Protein AF-A0A6P3XWV0-F1 (afdb_monomer_lite)

Radius of gyration: 42.37 Å; chains: 1; bounding box: 111×84×101 Å

Organism: Dinoponera quadriceps (NCBI:txid609295)

Foldseek 3Di:
DPPDDDPPDDDQDQADPPDPCNVVSNVVSVVVCVVVPDDDPCCVVDPDDDDDDDPPDDDPVVVDDDDPVDDDDDDDDDDDPPPPDPDDDDDADCVDPVRVLLCQWDFLRDSDRAQLVVVVVVVVVVVSDDDQPDPDPDGPPDPPDDDDPVVPVDPPVPQDFPDALVRLQVLVVQLGTRGDDLLSFWGTAGQLLFKGKGFDPVDPSSRVSNLVSSVVSNDPDSFDWHWDWDWDDDDDDRMWMWGQDVVQQWIDTHRIITHDIDIDGDDRDPPPPPDDDDDDDDDDPDPPDDDDPLVVLLVVLVVVCVVPVDQEDEDEDEDAPPDPDDPVNDCVVSSVVSQVVDPRHDYDYDYDYDPDDDDDDD

Secondary structure (DSSP, 8-state):
------TT--------TTSS-HHHHHHHHHHHHHHTT----GGGGSPPPPSSPPTTPPPSGGG------SPP-------------S-------TTSTTTGGGGG-EETTEEPPPHHHHHHHHHHHHHTS----BSSS-B------PPPPGGG----TT----EEHHHHHHHHHHHTB---GGG--EEEE-TTSSEEEEE--S-HHHHHHHHHHHHHHH-SS--EEE-----------SEEEEEEEGGGTEEEETTEEEE----EEEPPP-----PPP-------TT------HHHHHHHHHHHHHHHHT-SEEEE--EE-TT----GGG-SHHHHHHHHHTSTT-EEEE--EE---------

InterPro domains:
  IPR042104 Polyketide synthase, dehydratase domain superfamily [G3DSA:3.10.129.110] (127-271)

pLDDT: mean 74.37, std 17.64, range [27.67, 96.06]

Sequence (362 aa):
MAKSLKSTVLLISLCEHSKKNTIQSFLKGIGDLYNIGFQPQIASLYPPVQFPVSRGTPMISPLVRWDHSEDYFFYRYSGYDKIFSRERIVTISIAIKEFEYLSGHITDGKNLLPVIVYLLLIWQMIGSNNFEIIEGDKSVDDIACEKLPVQFLSNSDEDNEYMNTEDIYKELRLRGYQYTGLFHLLKSASITGKSGHIRWPINYTAFMGNMLQMKILSFNSKNHYAFLSHYKSVDFVTDLPVHIYDCLDAIVSGGIEICGIKATAISRRLTKIQTIYEEYSFIPYRDNAMMSLKDVVRMSVHIALECYEMINIRVIEFIEDSDIVLLDDLFTPIVQEVLNNLPLVRSNLTNSLTQNNTPTHT

Structure (mmCIF, N/CA/C/O backbone):
data_AF-A0A6P3XWV0-F1
#
_entry.id   AF-A0A6P3XWV0-F1
#
loop_
_atom_site.group_PDB
_atom_site.id
_atom_site.type_symbol
_atom_site.label_atom_id
_atom_site.label_alt_id
_atom_site.label_comp_id
_atom_site.label_asym_id
_atom_site.label_entity_id
_atom_site.label_seq_id
_atom_site.pdbx_PDB_ins_code
_atom_site.Cartn_x
_atom_site.Cartn_y
_atom_site.Cartn_z
_atom_site.occupancy
_atom_site.B_iso_or_equiv
_atom_site.auth_seq_id
_atom_site.auth_comp_id
_atom_site.auth_asym_id
_atom_site.auth_atom_id
_atom_site.pdbx_PDB_model_num
ATOM 1 N N . MET A 1 1 ? 80.071 -14.288 6.074 1.00 40.50 1 MET A N 1
ATOM 2 C CA . MET A 1 1 ? 79.379 -13.168 6.750 1.00 40.50 1 MET A CA 1
ATOM 3 C C . MET A 1 1 ? 77.901 -13.170 6.334 1.00 40.50 1 MET A C 1
ATOM 5 O O . MET A 1 1 ? 77.473 -12.299 5.599 1.00 40.50 1 MET A O 1
ATOM 9 N N . ALA A 1 2 ? 77.131 -14.197 6.719 1.00 45.19 2 ALA A N 1
ATOM 10 C CA . ALA A 1 2 ? 75.740 -14.380 6.266 1.00 45.19 2 ALA A CA 1
ATOM 11 C C . ALA A 1 2 ? 74.859 -14.975 7.380 1.00 45.19 2 ALA A C 1
ATOM 13 O O . ALA A 1 2 ? 74.207 -15.998 7.211 1.00 45.19 2 ALA A O 1
ATOM 14 N N . LYS A 1 3 ? 74.900 -14.361 8.564 1.00 51.50 3 LYS A N 1
ATOM 15 C CA . LYS A 1 3 ? 73.966 -14.634 9.662 1.00 51.50 3 LYS A CA 1
ATOM 16 C C . LYS A 1 3 ? 73.695 -13.323 10.389 1.00 51.50 3 LYS A C 1
ATOM 18 O O . LYS A 1 3 ? 74.411 -13.007 11.327 1.00 51.50 3 LYS A O 1
ATOM 23 N N . SER A 1 4 ? 72.737 -12.543 9.888 1.00 57.31 4 SER A N 1
ATOM 24 C CA . SER A 1 4 ? 71.904 -11.596 10.654 1.00 57.31 4 SER A CA 1
ATOM 25 C C . SER A 1 4 ? 71.154 -10.675 9.684 1.00 57.31 4 SER A C 1
ATOM 27 O O . SER A 1 4 ? 71.546 -9.532 9.475 1.00 57.31 4 SER A O 1
ATOM 29 N N . LEU A 1 5 ? 70.093 -11.175 9.052 1.00 59.03 5 LEU A N 1
ATOM 30 C CA . LEU A 1 5 ? 69.094 -10.336 8.384 1.00 59.03 5 LEU A CA 1
ATOM 31 C C . LEU A 1 5 ? 67.709 -10.914 8.705 1.00 59.03 5 LEU A C 1
ATOM 33 O O . LEU A 1 5 ? 67.531 -12.132 8.727 1.00 59.03 5 LEU A O 1
ATOM 37 N N . LYS A 1 6 ? 66.757 -10.031 9.034 1.00 57.50 6 LYS A N 1
ATOM 38 C CA . LYS A 1 6 ? 65.367 -10.376 9.386 1.00 57.50 6 LYS A CA 1
ATOM 39 C C . LYS A 1 6 ? 64.700 -11.145 8.236 1.00 57.50 6 LYS A C 1
ATOM 41 O O . LYS A 1 6 ? 64.979 -10.860 7.078 1.00 57.50 6 LYS A O 1
ATOM 46 N N . SER A 1 7 ? 63.751 -12.029 8.567 1.00 59.69 7 SER A N 1
ATOM 47 C CA . SER A 1 7 ? 62.969 -12.897 7.652 1.00 59.69 7 SER A CA 1
ATOM 48 C C . SER A 1 7 ? 62.274 -12.191 6.469 1.00 59.69 7 SER A C 1
ATOM 50 O O . SER A 1 7 ? 61.700 -12.859 5.616 1.00 59.69 7 SER A O 1
ATOM 52 N N . THR A 1 8 ? 62.292 -10.859 6.425 1.00 61.81 8 THR A N 1
ATOM 53 C CA . THR A 1 8 ? 61.661 -10.006 5.408 1.00 61.81 8 THR A CA 1
ATOM 54 C C . THR A 1 8 ? 62.645 -9.517 4.334 1.00 61.81 8 THR A C 1
ATOM 56 O O . THR A 1 8 ? 62.226 -8.864 3.386 1.00 61.81 8 THR A O 1
ATOM 59 N N . VAL A 1 9 ? 63.952 -9.781 4.468 1.00 68.25 9 VAL A N 1
ATOM 60 C CA . VAL A 1 9 ? 64.972 -9.319 3.510 1.00 68.25 9 VAL A CA 1
ATOM 61 C C . VAL A 1 9 ? 65.377 -10.459 2.581 1.00 68.25 9 VAL A C 1
ATOM 63 O O . VAL A 1 9 ? 65.969 -11.446 3.016 1.00 68.25 9 VAL A O 1
ATOM 66 N N . LEU A 1 10 ? 65.080 -10.303 1.291 1.00 66.12 10 LEU A N 1
ATOM 67 C CA . LEU A 1 10 ? 65.466 -11.238 0.236 1.00 66.12 10 LEU A CA 1
ATOM 68 C C . LEU A 1 10 ? 66.841 -10.839 -0.316 1.00 66.12 10 LEU A C 1
ATOM 70 O O . LEU A 1 10 ? 67.025 -9.725 -0.803 1.00 66.12 10 LEU A O 1
ATOM 74 N N . LEU A 1 11 ? 67.822 -11.736 -0.196 1.00 71.88 11 LEU A N 1
ATOM 75 C CA . LEU A 1 11 ? 69.200 -11.484 -0.615 1.00 71.88 11 LEU A CA 1
ATOM 76 C C . LEU A 1 11 ? 69.434 -12.085 -2.002 1.00 71.88 11 LEU A C 1
ATOM 78 O O . LEU A 1 11 ? 69.434 -13.303 -2.165 1.00 71.88 11 LEU A O 1
ATOM 82 N N . ILE A 1 12 ? 69.630 -11.225 -2.998 1.00 77.38 12 ILE A N 1
ATOM 83 C CA . ILE A 1 12 ? 69.835 -11.628 -4.393 1.00 77.38 12 ILE A CA 1
ATOM 84 C C . ILE A 1 12 ? 71.331 -11.561 -4.689 1.00 77.38 12 ILE A C 1
ATOM 86 O O . ILE A 1 12 ? 71.952 -10.506 -4.562 1.00 77.38 12 ILE A O 1
ATOM 90 N N . SER A 1 13 ? 71.924 -12.692 -5.064 1.00 73.06 13 SER A N 1
ATOM 91 C CA . SER A 1 13 ? 73.337 -12.747 -5.444 1.00 73.06 13 SER A CA 1
ATOM 92 C C . SER A 1 13 ? 73.490 -12.460 -6.936 1.00 73.06 13 SER A C 1
ATOM 94 O O . SER A 1 13 ? 72.903 -13.153 -7.763 1.00 73.06 13 SER A O 1
ATOM 96 N N . LEU A 1 14 ? 74.278 -11.439 -7.277 1.00 71.81 14 LEU A N 1
ATOM 97 C CA . LEU A 1 14 ? 74.469 -10.985 -8.659 1.00 71.81 14 LEU A CA 1
ATOM 98 C C . LEU A 1 14 ? 75.641 -11.686 -9.366 1.00 71.81 14 LEU A C 1
ATOM 100 O O . LEU A 1 14 ? 75.597 -11.870 -10.579 1.00 71.81 14 LEU A O 1
ATOM 104 N N . CYS A 1 15 ? 76.669 -12.113 -8.625 1.00 70.44 15 CYS A N 1
ATOM 105 C CA . CYS A 1 15 ? 77.850 -12.788 -9.166 1.00 70.44 15 CYS A CA 1
ATOM 106 C C . CYS A 1 15 ? 78.349 -13.869 -8.197 1.00 70.44 15 CYS A C 1
ATOM 108 O O . CYS A 1 15 ? 78.486 -13.629 -7.000 1.00 70.44 15 CYS A O 1
ATOM 110 N N . GLU A 1 16 ? 78.686 -15.046 -8.726 1.00 69.38 16 GLU A N 1
ATOM 111 C CA . GLU A 1 16 ? 79.301 -16.142 -7.971 1.00 69.38 16 GLU A CA 1
ATOM 112 C C . GLU A 1 16 ? 80.696 -16.409 -8.557 1.00 69.38 16 GLU A C 1
ATOM 114 O O . GLU A 1 16 ? 80.821 -16.803 -9.714 1.00 69.38 16 GLU A O 1
ATOM 119 N N . HIS A 1 17 ? 81.756 -16.166 -7.779 1.00 63.19 17 HIS A N 1
ATOM 120 C CA . HIS A 1 17 ? 83.142 -16.179 -8.273 1.00 63.19 17 HIS A CA 1
ATOM 121 C C . HIS A 1 17 ? 83.662 -17.560 -8.724 1.00 63.19 17 HIS A C 1
ATOM 123 O O . HIS A 1 17 ? 84.733 -17.636 -9.319 1.00 63.19 17 HIS A O 1
ATOM 129 N N . SER A 1 18 ? 82.936 -18.651 -8.457 1.00 61.75 18 SER A N 1
ATOM 130 C CA . SER A 1 18 ? 83.388 -20.029 -8.707 1.00 61.75 18 SER A CA 1
ATOM 131 C C . SER A 1 18 ? 82.827 -20.678 -9.983 1.00 61.75 18 SER A C 1
ATOM 133 O O . SER A 1 18 ? 83.243 -21.785 -10.326 1.00 61.75 18 SER A O 1
ATOM 135 N N . LYS A 1 19 ? 81.902 -20.029 -10.711 1.00 59.09 19 LYS A N 1
ATOM 136 C CA . LYS A 1 19 ? 81.261 -20.595 -11.918 1.00 59.09 19 LYS A CA 1
ATOM 137 C C . LYS A 1 19 ? 81.710 -19.916 -13.212 1.00 59.09 19 LYS A C 1
ATOM 139 O O . LYS A 1 19 ? 81.891 -18.708 -13.266 1.00 59.09 19 LYS A O 1
ATOM 144 N N . LYS A 1 20 ? 81.795 -20.707 -14.291 1.00 60.97 20 LYS A N 1
ATOM 145 C CA . LYS A 1 20 ? 82.245 -20.282 -15.634 1.00 60.97 20 LYS A CA 1
ATOM 146 C C . LYS A 1 20 ? 81.326 -19.274 -16.355 1.00 60.97 20 LYS A C 1
ATOM 148 O O . LYS A 1 20 ? 81.803 -18.605 -17.262 1.00 60.97 20 LYS A O 1
ATOM 153 N N . ASN A 1 21 ? 80.053 -19.131 -15.965 1.00 62.91 21 ASN A N 1
ATOM 154 C CA . ASN A 1 21 ? 79.071 -18.295 -16.681 1.00 62.91 21 ASN A CA 1
ATOM 155 C C . ASN A 1 21 ? 78.556 -17.122 -15.824 1.00 62.91 21 ASN A C 1
ATOM 157 O O . ASN A 1 21 ? 77.414 -17.123 -15.367 1.00 62.91 21 ASN A O 1
ATOM 161 N N . THR A 1 22 ? 79.390 -16.099 -15.624 1.00 74.81 22 THR A N 1
ATOM 162 C CA . THR A 1 22 ? 79.095 -14.924 -14.777 1.00 74.81 22 THR A CA 1
ATOM 163 C C . THR A 1 22 ? 77.896 -14.097 -15.267 1.00 74.81 22 THR A C 1
ATOM 165 O O . THR A 1 22 ? 77.089 -13.643 -14.461 1.00 74.81 22 THR A O 1
ATOM 168 N N . ILE A 1 23 ? 77.726 -13.947 -16.586 1.00 81.44 23 ILE A N 1
ATOM 169 C CA . ILE A 1 23 ? 76.658 -13.121 -17.186 1.00 81.44 23 ILE A CA 1
ATOM 170 C C . ILE A 1 23 ? 75.271 -13.740 -16.965 1.00 81.44 23 ILE A C 1
ATOM 172 O O . ILE A 1 23 ? 74.307 -13.032 -16.687 1.00 81.44 23 ILE A O 1
ATOM 176 N N . GLN A 1 24 ? 75.163 -15.067 -17.043 1.00 82.19 24 GLN A N 1
ATOM 177 C CA . GLN A 1 24 ? 73.895 -15.766 -16.832 1.00 82.19 24 GLN A CA 1
ATOM 178 C C . GLN A 1 24 ? 73.424 -15.642 -15.377 1.00 82.19 24 GLN A C 1
ATOM 180 O O . GLN A 1 24 ? 72.239 -15.422 -15.137 1.00 82.19 24 GLN A O 1
ATOM 185 N N . SER A 1 25 ? 74.348 -15.738 -14.414 1.00 82.38 25 SER A N 1
ATOM 186 C CA . SER A 1 25 ? 74.049 -15.518 -12.992 1.00 82.38 25 SER A CA 1
ATOM 187 C C . SER A 1 25 ? 73.571 -14.088 -12.728 1.00 82.38 25 SER A C 1
ATOM 189 O O . SER A 1 25 ? 72.610 -13.893 -11.989 1.00 82.38 25 SER A O 1
ATOM 191 N N . PHE A 1 26 ? 74.177 -13.106 -13.398 1.00 85.69 26 PHE A N 1
ATOM 192 C CA . PHE A 1 26 ? 73.782 -11.705 -13.294 1.00 85.69 26 PHE A CA 1
ATOM 193 C C . PHE A 1 26 ? 72.384 -11.436 -13.874 1.00 85.69 26 PHE A C 1
ATOM 195 O O . PHE A 1 26 ? 71.537 -10.857 -13.195 1.00 85.69 26 PHE A O 1
ATOM 202 N N . LEU A 1 27 ? 72.100 -11.910 -15.095 1.00 87.25 27 LEU A N 1
ATOM 203 C CA . LEU A 1 27 ? 70.776 -11.766 -15.722 1.00 87.25 27 LEU A CA 1
ATOM 204 C C . LEU A 1 27 ? 69.681 -12.489 -14.928 1.00 87.25 27 LEU A C 1
ATOM 206 O O . LEU A 1 27 ? 68.562 -11.989 -14.831 1.00 87.25 27 LEU A O 1
ATOM 210 N N . LYS A 1 28 ? 70.010 -13.631 -14.311 1.00 87.00 28 LYS A N 1
ATOM 211 C CA . LYS A 1 28 ? 69.105 -14.323 -13.390 1.00 87.00 28 LYS A CA 1
ATOM 212 C C . LYS A 1 28 ? 68.779 -13.458 -12.170 1.00 87.00 28 LYS A C 1
ATOM 214 O O . LYS A 1 28 ? 67.607 -13.313 -11.848 1.00 87.00 28 LYS A O 1
ATOM 219 N N . GLY A 1 29 ? 69.781 -12.818 -11.563 1.00 87.50 29 GLY A N 1
ATOM 220 C CA . GLY A 1 29 ? 69.564 -11.885 -10.453 1.00 87.50 29 GLY A CA 1
ATOM 221 C C . GLY A 1 29 ? 68.681 -10.684 -10.827 1.00 87.50 29 GLY A C 1
ATOM 222 O O . GLY A 1 29 ? 67.866 -10.249 -10.018 1.00 87.50 29 GLY A O 1
ATOM 223 N N . ILE A 1 30 ? 68.773 -10.184 -12.065 1.00 89.38 30 ILE A N 1
ATOM 224 C CA . ILE A 1 30 ? 67.861 -9.144 -12.580 1.00 89.38 30 ILE A CA 1
ATOM 225 C C . ILE A 1 30 ? 66.426 -9.676 -12.731 1.00 89.38 30 ILE A C 1
ATOM 227 O O . ILE A 1 30 ? 65.475 -8.971 -12.396 1.00 89.38 30 ILE A O 1
ATOM 231 N N . GLY A 1 31 ? 66.256 -10.914 -13.203 1.00 89.56 31 GLY A N 1
ATOM 232 C CA . GLY A 1 31 ? 64.945 -11.568 -13.260 1.00 89.56 31 GLY A CA 1
ATOM 233 C C . GLY A 1 31 ? 64.324 -11.757 -11.874 1.00 89.56 31 GLY A C 1
ATOM 234 O O . GLY A 1 31 ? 63.143 -11.476 -11.681 1.00 89.56 31 GLY A O 1
ATOM 235 N N . ASP A 1 32 ? 65.135 -12.146 -10.889 1.00 88.81 32 ASP A N 1
ATOM 236 C CA . ASP A 1 32 ? 64.699 -12.280 -9.497 1.00 88.81 32 ASP A CA 1
ATOM 237 C C . ASP A 1 32 ? 64.260 -10.921 -8.915 1.00 88.81 32 ASP A C 1
ATOM 239 O O . ASP A 1 32 ? 63.227 -10.845 -8.249 1.00 88.81 32 ASP A O 1
ATOM 243 N N . LEU A 1 33 ? 64.969 -9.827 -9.236 1.00 88.94 33 LEU A N 1
ATOM 244 C CA . LEU A 1 33 ? 64.551 -8.460 -8.886 1.00 88.94 33 LEU A CA 1
ATOM 245 C C . LEU A 1 33 ? 63.189 -8.093 -9.498 1.00 88.94 33 LEU A C 1
ATOM 247 O O . LEU A 1 33 ? 62.357 -7.500 -8.810 1.00 88.94 33 LEU A O 1
ATOM 251 N N . TYR A 1 34 ? 62.946 -8.458 -10.761 1.00 90.94 34 TYR A N 1
ATOM 252 C CA . TYR A 1 34 ? 61.666 -8.201 -11.429 1.00 90.94 34 TYR A CA 1
ATOM 253 C C . TYR A 1 34 ? 60.504 -8.954 -10.771 1.00 90.94 34 TYR A C 1
ATOM 255 O O . TYR A 1 34 ? 59.465 -8.362 -10.490 1.00 90.94 34 TYR A O 1
ATOM 263 N N . ASN A 1 35 ? 60.701 -10.232 -10.438 1.00 89.50 35 ASN A N 1
ATOM 264 C CA . ASN A 1 35 ? 59.679 -11.056 -9.782 1.00 89.50 35 ASN A CA 1
ATOM 265 C C . ASN A 1 35 ? 59.285 -10.541 -8.387 1.00 89.50 35 ASN A C 1
ATOM 267 O O . ASN A 1 35 ? 58.175 -10.797 -7.930 1.00 89.50 35 ASN A O 1
ATOM 271 N N . ILE A 1 36 ? 60.176 -9.806 -7.714 1.00 88.38 36 ILE A N 1
ATOM 272 C CA . ILE A 1 36 ? 59.904 -9.168 -6.415 1.00 88.38 36 ILE A CA 1
ATOM 273 C C . ILE A 1 36 ? 59.110 -7.853 -6.578 1.00 88.38 36 ILE A C 1
ATOM 275 O O . ILE A 1 36 ? 58.611 -7.306 -5.597 1.00 88.38 36 ILE A O 1
ATOM 279 N N . GLY A 1 37 ? 58.938 -7.361 -7.809 1.00 88.06 37 GLY A N 1
ATOM 280 C CA . GLY A 1 37 ? 58.155 -6.165 -8.129 1.00 88.06 37 GLY A CA 1
ATOM 281 C C . GLY A 1 37 ? 58.990 -4.933 -8.490 1.00 88.06 37 GLY A C 1
ATOM 282 O O . GLY A 1 37 ? 58.424 -3.860 -8.698 1.00 88.06 37 GLY A O 1
ATOM 283 N N . PHE A 1 38 ? 60.320 -5.051 -8.592 1.00 88.50 38 PHE A N 1
ATOM 284 C CA . PHE A 1 38 ? 61.157 -3.974 -9.134 1.00 88.50 38 PHE A CA 1
ATOM 285 C C . PHE A 1 38 ? 61.081 -3.930 -10.670 1.00 88.50 38 PHE A C 1
ATOM 287 O O . PHE A 1 38 ? 60.795 -4.926 -11.324 1.00 88.50 38 PHE A O 1
ATOM 294 N N . GLN A 1 39 ? 61.369 -2.775 -11.279 1.00 89.56 39 GLN A N 1
ATOM 295 C CA . GLN A 1 39 ? 61.255 -2.573 -12.735 1.00 89.56 39 GLN A CA 1
ATOM 296 C C . GLN A 1 39 ? 62.598 -2.166 -13.375 1.00 89.56 39 GLN A C 1
ATOM 298 O O . GLN A 1 39 ? 62.776 -1.010 -13.778 1.00 89.56 39 GLN A O 1
ATOM 303 N N . PRO A 1 40 ? 63.581 -3.084 -13.455 1.00 88.00 40 PRO A N 1
ATOM 304 C CA . PRO A 1 40 ? 64.879 -2.795 -14.057 1.00 88.00 40 PRO A CA 1
ATOM 305 C C . PRO A 1 40 ? 64.749 -2.482 -15.557 1.00 88.00 40 PRO A C 1
ATOM 307 O O . PRO A 1 40 ? 64.088 -3.198 -16.307 1.00 88.00 40 PRO A O 1
ATOM 310 N N . GLN A 1 41 ? 65.426 -1.427 -16.015 1.00 87.88 41 GLN A N 1
ATOM 311 C CA . GLN A 1 41 ? 65.421 -0.992 -17.418 1.00 87.88 41 GLN A CA 1
ATOM 312 C C . GLN A 1 41 ? 66.422 -1.807 -18.252 1.00 87.88 41 GLN A C 1
ATOM 314 O O . GLN A 1 41 ? 67.482 -1.322 -18.645 1.00 87.88 41 GLN A O 1
ATOM 319 N N . ILE A 1 42 ? 66.087 -3.076 -18.503 1.00 87.38 42 ILE A N 1
ATOM 320 C CA . ILE A 1 42 ? 66.959 -4.055 -19.182 1.00 87.38 42 ILE A CA 1
ATOM 321 C C . ILE A 1 42 ? 67.353 -3.599 -20.596 1.00 87.38 42 ILE A C 1
ATOM 323 O O . ILE A 1 42 ? 68.446 -3.918 -21.059 1.00 87.38 42 ILE A O 1
ATOM 327 N N . ALA A 1 43 ? 66.503 -2.815 -21.266 1.00 86.56 43 ALA A N 1
ATOM 328 C CA . ALA A 1 43 ? 66.770 -2.304 -22.610 1.00 86.56 43 ALA A CA 1
ATOM 329 C C . ALA A 1 43 ? 68.082 -1.500 -22.701 1.00 86.56 43 ALA A C 1
ATOM 331 O O . ALA A 1 43 ? 68.752 -1.565 -23.725 1.00 86.56 43 ALA A O 1
ATOM 332 N N . SER A 1 44 ? 68.497 -0.821 -21.624 1.00 87.06 44 SER A N 1
ATOM 333 C CA . SER A 1 44 ? 69.740 -0.035 -21.576 1.00 87.06 44 SER A CA 1
ATOM 334 C C . SER A 1 44 ? 71.018 -0.882 -21.574 1.00 87.06 44 SER A C 1
ATOM 336 O O . SER A 1 44 ? 72.105 -0.346 -21.769 1.00 87.06 44 SER A O 1
ATOM 338 N N . LEU A 1 45 ? 70.910 -2.193 -21.327 1.00 87.44 45 LEU A N 1
ATOM 339 C CA . LEU A 1 45 ? 72.045 -3.123 -21.373 1.00 87.44 45 LEU A CA 1
ATOM 340 C C . LEU A 1 45 ? 72.403 -3.543 -22.805 1.00 87.44 45 LEU A C 1
ATOM 342 O O . LEU A 1 45 ? 73.466 -4.125 -23.022 1.00 87.44 45 LEU A O 1
ATOM 346 N N . TYR A 1 46 ? 71.528 -3.260 -23.770 1.00 86.56 46 TYR A N 1
ATOM 347 C CA . TYR A 1 46 ? 71.702 -3.606 -25.174 1.00 86.56 46 TYR A CA 1
ATOM 348 C C . TYR A 1 46 ? 71.733 -2.340 -26.038 1.00 86.56 46 TYR A C 1
ATOM 350 O O . TYR A 1 46 ? 71.213 -1.297 -25.636 1.00 86.56 46 TYR A O 1
ATOM 358 N N . PRO A 1 47 ? 72.334 -2.401 -27.239 1.00 90.88 47 PRO A N 1
ATOM 359 C CA . PRO A 1 47 ? 72.249 -1.306 -28.194 1.00 90.88 47 PRO A CA 1
ATOM 360 C C . PRO A 1 47 ? 70.789 -0.929 -28.503 1.00 90.88 47 PRO A C 1
ATOM 362 O O . PRO A 1 47 ? 69.916 -1.803 -28.493 1.00 90.88 47 PRO A O 1
ATOM 365 N N . PRO A 1 48 ? 70.511 0.350 -28.815 1.00 88.50 48 PRO A N 1
ATOM 366 C CA . PRO A 1 48 ? 69.156 0.806 -29.092 1.00 88.50 48 PRO A CA 1
ATOM 367 C C . PRO A 1 48 ? 68.573 0.097 -30.321 1.00 88.50 48 PRO A C 1
ATOM 369 O O . PRO A 1 48 ? 69.207 0.015 -31.375 1.00 88.50 48 PRO A O 1
ATOM 372 N N . VAL A 1 49 ? 67.343 -0.399 -30.182 1.00 87.56 49 VAL A N 1
ATOM 373 C CA . VAL A 1 49 ? 66.600 -1.049 -31.268 1.00 87.56 49 VAL A CA 1
ATOM 374 C C . VAL A 1 49 ? 66.090 0.009 -32.247 1.00 87.56 49 VAL A C 1
ATOM 376 O O . VAL A 1 49 ? 65.543 1.032 -31.836 1.00 87.56 49 VAL A O 1
ATOM 379 N N . GLN A 1 50 ? 66.249 -0.241 -33.547 1.00 88.75 50 GLN A N 1
ATOM 380 C CA . GLN A 1 50 ? 65.723 0.628 -34.599 1.00 88.75 50 GLN A CA 1
ATOM 381 C C . GLN A 1 50 ? 64.272 0.257 -34.920 1.00 88.75 50 GLN A C 1
ATOM 383 O O . GLN A 1 50 ? 63.963 -0.907 -35.171 1.00 88.75 50 GLN A O 1
ATOM 388 N N . PHE A 1 51 ? 63.392 1.257 -34.923 1.00 89.25 51 PHE A N 1
ATOM 389 C CA . PHE A 1 51 ? 61.983 1.119 -35.292 1.00 89.25 51 PHE A CA 1
ATOM 390 C C . PHE A 1 51 ? 61.719 1.779 -36.656 1.00 89.25 51 PHE A C 1
ATOM 392 O O . PHE A 1 51 ? 62.377 2.774 -36.968 1.00 89.25 51 PHE A O 1
ATOM 399 N N . PRO A 1 52 ? 60.751 1.285 -37.458 1.00 92.31 52 PRO A N 1
ATOM 400 C CA . PRO A 1 52 ? 59.816 0.185 -37.184 1.00 92.31 52 PRO A CA 1
ATOM 401 C C . PRO A 1 52 ? 60.472 -1.205 -37.219 1.00 92.31 52 PRO A C 1
ATOM 403 O O . PRO A 1 52 ? 61.495 -1.407 -37.867 1.00 92.31 52 PRO A O 1
ATOM 406 N N . VAL A 1 53 ? 59.869 -2.168 -36.515 1.00 91.31 53 VAL A N 1
ATOM 407 C CA . VAL A 1 53 ? 60.343 -3.562 -36.512 1.00 91.31 53 VAL A CA 1
ATOM 408 C C . VAL A 1 53 ? 60.189 -4.214 -37.892 1.00 91.31 53 VAL A C 1
ATOM 410 O O . VAL A 1 53 ? 59.377 -3.786 -38.716 1.00 91.31 53 VAL A O 1
ATOM 413 N N . SER A 1 54 ? 60.972 -5.261 -38.152 1.00 92.19 54 SER A N 1
ATOM 414 C CA . SER A 1 54 ? 60.968 -5.963 -39.434 1.00 92.19 54 SER A CA 1
ATOM 415 C C . SER A 1 54 ? 59.672 -6.747 -39.682 1.00 92.19 54 SER A C 1
ATOM 417 O O . SER A 1 54 ? 58.961 -7.176 -38.770 1.00 92.19 54 SER A O 1
ATOM 419 N N . ARG A 1 55 ? 59.356 -6.983 -40.960 1.00 90.25 55 ARG A N 1
ATOM 420 C CA . ARG A 1 55 ? 58.231 -7.843 -41.345 1.00 90.25 55 ARG A CA 1
ATOM 421 C C . ARG A 1 55 ? 58.491 -9.272 -40.858 1.00 90.25 55 ARG A C 1
ATOM 423 O O . ARG A 1 55 ? 59.513 -9.857 -41.197 1.00 90.25 55 ARG A O 1
ATOM 430 N N . GLY A 1 56 ? 57.546 -9.832 -40.104 1.00 91.25 56 GLY A N 1
ATOM 431 C CA . GLY A 1 56 ? 57.659 -11.172 -39.513 1.00 91.25 56 GLY A CA 1
ATOM 432 C C . GLY A 1 56 ? 58.004 -11.186 -38.021 1.00 91.25 56 GLY A C 1
ATOM 433 O O . GLY A 1 56 ? 58.055 -12.266 -37.440 1.00 91.25 56 GLY A O 1
ATOM 434 N N . THR A 1 57 ? 58.198 -10.025 -37.377 1.00 92.81 57 THR A N 1
ATOM 435 C CA . THR A 1 57 ? 58.257 -9.954 -35.907 1.00 92.81 57 THR A CA 1
ATOM 436 C C . THR A 1 57 ? 56.947 -10.494 -35.294 1.00 92.81 57 THR A C 1
ATOM 438 O O . THR A 1 57 ? 55.872 -10.050 -35.707 1.00 92.81 57 THR A O 1
ATOM 441 N N . PRO A 1 58 ? 57.001 -11.447 -34.339 1.00 93.69 58 PRO A N 1
ATOM 442 C CA . PRO A 1 58 ? 55.809 -12.045 -33.732 1.00 93.69 58 PRO A CA 1
ATOM 443 C C . PRO A 1 58 ? 54.875 -11.034 -33.056 1.00 93.69 58 PRO A C 1
ATOM 445 O O . PRO A 1 58 ? 55.319 -10.040 -32.482 1.00 93.69 58 PRO A O 1
ATOM 448 N N . MET A 1 59 ? 53.571 -11.324 -33.074 1.00 93.12 59 MET A N 1
ATOM 449 C CA . MET A 1 59 ? 52.568 -10.509 -32.384 1.00 93.12 59 MET A CA 1
ATOM 450 C C . MET A 1 59 ? 52.638 -10.707 -30.866 1.00 93.12 59 MET A C 1
ATOM 452 O O . MET A 1 59 ? 52.703 -11.837 -30.388 1.00 93.12 59 MET A O 1
ATOM 456 N N . ILE A 1 60 ? 52.534 -9.611 -30.111 1.00 94.44 60 ILE A N 1
ATOM 457 C CA . ILE A 1 60 ? 52.463 -9.646 -28.640 1.00 94.44 60 ILE A CA 1
ATOM 458 C C . ILE A 1 60 ? 51.039 -9.967 -28.157 1.00 94.44 60 ILE A C 1
ATOM 460 O O . ILE A 1 60 ? 50.875 -10.666 -27.164 1.00 94.44 60 ILE A O 1
ATOM 464 N N . SER A 1 61 ? 50.005 -9.508 -28.874 1.00 95.06 61 SER A N 1
ATOM 465 C CA . SER A 1 61 ? 48.598 -9.631 -28.451 1.00 95.06 61 SER A CA 1
ATOM 466 C C . SER A 1 61 ? 48.166 -11.057 -28.050 1.00 95.06 61 SER A C 1
ATOM 468 O O . SER A 1 61 ? 47.562 -11.180 -26.988 1.00 95.06 61 SER A O 1
ATOM 470 N N . PRO A 1 62 ? 48.514 -12.138 -28.782 1.00 93.50 62 PRO A N 1
ATOM 471 C CA . PRO A 1 62 ? 48.122 -13.500 -28.399 1.00 93.50 62 PRO A CA 1
ATOM 472 C C . PRO A 1 62 ? 48.810 -14.043 -27.134 1.00 93.50 62 PRO A C 1
ATOM 474 O O . PRO A 1 62 ? 48.385 -15.066 -26.597 1.00 93.50 62 PRO A O 1
ATOM 477 N N . LEU A 1 63 ? 49.899 -13.411 -26.682 1.00 93.25 63 LEU A N 1
ATOM 478 C CA . LEU A 1 63 ? 50.660 -13.831 -25.499 1.00 93.25 63 LEU A CA 1
ATOM 479 C C . LEU A 1 63 ? 50.106 -13.224 -24.204 1.00 93.25 63 LEU A C 1
ATOM 481 O O . LEU A 1 63 ? 50.373 -13.749 -23.124 1.00 93.25 63 LEU A O 1
ATOM 485 N N . VAL A 1 64 ? 49.332 -12.139 -24.300 1.00 94.94 64 VAL A N 1
ATOM 486 C CA . VAL A 1 64 ? 48.704 -11.487 -23.147 1.00 94.94 64 VAL A CA 1
ATOM 487 C C . VAL A 1 64 ? 47.414 -12.227 -22.805 1.00 94.94 64 VAL A C 1
ATOM 489 O O . VAL A 1 64 ? 46.488 -12.279 -23.612 1.00 94.94 64 VAL A O 1
ATOM 492 N N . ARG A 1 65 ? 47.351 -12.803 -21.602 1.00 93.56 65 ARG A N 1
ATOM 493 C CA . ARG A 1 65 ? 46.166 -13.491 -21.074 1.00 93.56 65 ARG A CA 1
ATOM 494 C C . ARG A 1 65 ? 45.630 -12.742 -19.865 1.00 93.56 65 ARG A C 1
ATOM 496 O O . ARG A 1 65 ? 46.412 -12.252 -19.054 1.00 93.56 65 ARG A O 1
ATOM 503 N N . TRP A 1 66 ? 44.311 -12.700 -19.753 1.00 90.56 66 TRP A N 1
ATOM 504 C CA . TRP A 1 66 ? 43.600 -12.155 -18.604 1.00 90.56 66 TRP A CA 1
ATOM 505 C C . TRP A 1 66 ? 42.947 -13.295 -17.825 1.00 90.56 66 TRP A C 1
ATOM 507 O O . TRP A 1 66 ? 42.702 -14.371 -18.377 1.00 90.56 66 TRP A O 1
ATOM 517 N N . ASP A 1 67 ? 42.689 -13.059 -16.543 1.00 90.56 67 ASP A N 1
ATOM 518 C CA . ASP A 1 67 ? 41.861 -13.951 -15.740 1.00 90.56 67 ASP A CA 1
ATOM 519 C C . ASP A 1 67 ? 40.393 -13.754 -16.141 1.00 90.56 67 ASP A C 1
ATOM 521 O O . ASP A 1 67 ? 39.830 -12.675 -15.966 1.00 90.56 67 ASP A O 1
ATOM 525 N N . HIS A 1 68 ? 39.810 -14.790 -16.741 1.00 90.44 68 HIS A N 1
ATOM 526 C CA . HIS A 1 68 ? 38.416 -14.834 -17.186 1.00 90.44 68 HIS A CA 1
ATOM 527 C C . HIS A 1 68 ? 37.588 -15.806 -16.328 1.00 90.44 68 HIS A C 1
ATOM 529 O O . HIS A 1 68 ? 36.678 -16.448 -16.840 1.00 90.44 68 HIS A O 1
ATOM 535 N N . SER A 1 69 ? 37.947 -15.985 -15.052 1.00 92.62 69 SER A N 1
ATOM 536 C CA . SER A 1 69 ? 37.210 -16.852 -14.117 1.00 92.62 69 SER A CA 1
ATOM 537 C C . SER A 1 69 ? 35.815 -16.332 -13.759 1.00 92.62 69 SER A C 1
ATOM 539 O O . SER A 1 69 ? 34.929 -17.135 -13.477 1.00 92.62 69 SER A O 1
ATOM 541 N N . GLU A 1 70 ? 35.613 -15.016 -13.794 1.00 85.94 70 GLU A N 1
ATOM 542 C CA . GLU A 1 70 ? 34.326 -14.376 -13.520 1.00 85.94 70 GLU A CA 1
ATOM 543 C C . GLU A 1 70 ? 33.539 -14.148 -14.815 1.00 85.94 70 GLU A C 1
ATOM 545 O O . GLU A 1 70 ? 34.008 -13.483 -15.747 1.00 85.94 70 GLU A O 1
ATOM 550 N N . ASP A 1 71 ? 32.310 -14.661 -14.850 1.00 85.69 71 ASP A N 1
ATOM 551 C CA . ASP A 1 71 ? 31.386 -14.447 -15.958 1.00 85.69 71 ASP A CA 1
ATOM 552 C C . ASP A 1 71 ? 30.660 -13.105 -15.810 1.00 85.69 71 ASP A C 1
ATOM 554 O O . ASP A 1 71 ? 30.093 -12.773 -14.767 1.00 85.69 71 ASP A O 1
ATOM 558 N N . TYR A 1 72 ? 30.613 -12.341 -16.899 1.00 80.06 72 TYR A N 1
ATOM 559 C CA . TYR A 1 72 ? 29.829 -11.112 -16.978 1.00 80.06 72 TYR A CA 1
ATOM 560 C C . TYR A 1 72 ? 28.500 -11.371 -17.685 1.00 80.06 72 TYR A C 1
ATOM 562 O O . TYR A 1 72 ? 28.434 -12.078 -18.693 1.00 80.06 72 TYR A O 1
ATOM 570 N N . PHE A 1 73 ? 27.431 -10.741 -17.194 1.00 76.50 73 PHE A N 1
ATOM 571 C CA . PHE A 1 73 ? 26.127 -10.792 -17.847 1.00 76.50 73 PHE A CA 1
ATOM 572 C C . PHE A 1 73 ? 26.209 -10.170 -19.244 1.00 76.50 73 PHE A C 1
ATOM 574 O O . PHE A 1 73 ? 26.388 -8.961 -19.394 1.00 76.50 73 PHE A O 1
ATOM 581 N N . PHE A 1 74 ? 26.042 -10.999 -20.273 1.00 73.38 74 PHE A N 1
ATOM 582 C CA . PHE A 1 74 ? 25.871 -10.539 -21.644 1.00 73.38 74 PHE A CA 1
ATOM 583 C C . PHE A 1 74 ? 24.400 -10.633 -22.045 1.00 73.38 74 PHE A C 1
ATOM 585 O O . PHE A 1 74 ? 23.739 -11.649 -21.817 1.00 73.38 74 PHE A O 1
ATOM 592 N N . TYR A 1 75 ? 23.886 -9.583 -22.686 1.00 59.38 75 TYR A N 1
ATOM 593 C CA . TYR A 1 75 ? 22.548 -9.599 -23.264 1.00 59.38 75 TYR A CA 1
ATOM 594 C C . TYR A 1 75 ? 22.521 -10.548 -24.461 1.00 59.38 75 TYR A C 1
ATOM 596 O O . TYR A 1 75 ? 22.910 -10.199 -25.575 1.00 59.38 75 TYR A O 1
ATOM 604 N N . ARG A 1 76 ? 22.041 -11.771 -24.242 1.00 59.03 76 ARG A N 1
ATOM 605 C CA . ARG A 1 76 ? 21.712 -12.674 -25.340 1.00 59.03 76 ARG A CA 1
ATOM 606 C C . ARG A 1 76 ? 20.411 -12.194 -25.975 1.00 59.03 76 ARG A C 1
ATOM 608 O O . ARG A 1 76 ? 19.342 -12.354 -25.391 1.00 59.03 76 ARG A O 1
ATOM 615 N N . TYR A 1 77 ? 20.505 -11.627 -27.175 1.00 55.62 77 TYR A N 1
ATOM 616 C CA . TYR A 1 77 ? 19.334 -11.368 -28.008 1.00 55.62 77 TYR A CA 1
ATOM 617 C C . TYR A 1 77 ? 18.718 -12.718 -28.401 1.00 55.62 77 TYR A C 1
ATOM 619 O O . TYR A 1 77 ? 19.195 -13.397 -29.311 1.00 55.62 77 TYR A O 1
ATOM 627 N N . SER A 1 78 ? 17.699 -13.150 -27.659 1.00 56.88 78 SER A N 1
ATOM 628 C CA . SER A 1 78 ? 16.723 -14.093 -28.191 1.00 56.88 78 SER A CA 1
ATOM 629 C C . SER A 1 78 ? 15.847 -13.275 -29.130 1.00 56.88 78 SER A C 1
ATOM 631 O O . SER A 1 78 ? 15.276 -12.263 -28.726 1.00 56.88 78 SER A O 1
ATOM 633 N N . GLY A 1 79 ? 15.821 -13.636 -30.414 1.00 50.88 79 GLY A N 1
ATOM 634 C CA . GLY A 1 79 ? 14.822 -13.068 -31.312 1.00 50.88 79 GLY A CA 1
ATOM 635 C C . GLY A 1 79 ? 13.448 -13.260 -30.679 1.00 50.88 79 GLY A C 1
ATOM 636 O O . GLY A 1 79 ? 13.215 -14.289 -30.049 1.00 50.88 79 GLY A O 1
ATOM 637 N N . TYR A 1 80 ? 12.578 -12.258 -30.788 1.00 47.38 80 TYR A N 1
ATOM 638 C CA . TYR A 1 80 ? 11.217 -12.344 -30.274 1.00 47.38 80 TYR A CA 1
ATOM 639 C C . TYR A 1 80 ? 10.560 -13.621 -30.805 1.00 47.38 80 TYR A C 1
ATOM 641 O O . TYR A 1 80 ? 10.248 -13.706 -31.996 1.00 47.38 80 TYR A O 1
ATOM 649 N N . ASP A 1 81 ? 10.337 -14.605 -29.934 1.00 47.22 81 ASP A N 1
ATOM 650 C CA . ASP A 1 81 ? 9.376 -15.651 -30.236 1.00 47.22 81 ASP A CA 1
ATOM 651 C C . ASP A 1 81 ? 8.041 -14.933 -30.415 1.00 47.22 81 ASP A C 1
ATOM 653 O O . ASP A 1 81 ? 7.511 -14.326 -29.482 1.00 47.22 81 ASP A O 1
ATOM 657 N N . LYS A 1 82 ? 7.516 -14.931 -31.645 1.00 48.41 82 LYS A N 1
ATOM 658 C CA . LYS A 1 82 ? 6.141 -14.501 -31.885 1.00 48.41 82 LYS A CA 1
ATOM 659 C C . LYS A 1 82 ? 5.260 -15.372 -30.999 1.00 48.41 82 LYS A C 1
ATOM 661 O O . LYS A 1 82 ? 5.150 -16.576 -31.226 1.00 48.41 82 LYS A O 1
ATOM 666 N N . ILE A 1 83 ? 4.664 -14.767 -29.977 1.00 51.25 83 ILE A N 1
ATOM 667 C CA . ILE A 1 83 ? 3.744 -15.448 -29.075 1.00 51.25 83 ILE A CA 1
ATOM 668 C C . ILE A 1 83 ? 2.488 -15.763 -29.896 1.00 51.25 83 ILE A C 1
ATOM 670 O O . ILE A 1 83 ? 1.615 -14.925 -30.068 1.00 51.25 83 ILE A O 1
ATOM 674 N N . PHE A 1 84 ? 2.399 -16.981 -30.433 1.00 51.25 84 PHE A N 1
ATOM 675 C CA . PHE A 1 84 ? 1.182 -17.519 -31.063 1.00 51.25 84 PHE A CA 1
ATOM 676 C C . PHE A 1 84 ? 0.156 -18.013 -30.024 1.00 51.25 84 PHE A C 1
ATOM 678 O O . PHE A 1 84 ? -0.810 -18.692 -30.368 1.00 51.25 84 PHE A O 1
ATOM 685 N N . SER A 1 85 ? 0.372 -17.719 -28.741 1.00 54.91 85 SER A N 1
ATOM 686 C CA . SER A 1 85 ? -0.479 -18.195 -27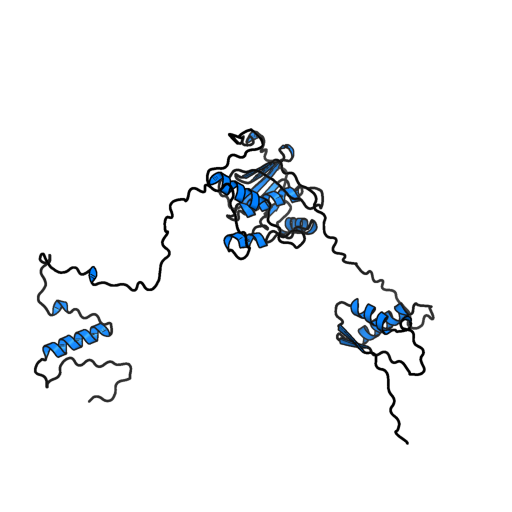.657 1.00 54.91 85 SER A CA 1
ATOM 687 C C . SER A 1 85 ? -1.613 -17.210 -27.382 1.00 54.91 85 SER A C 1
ATOM 689 O O . SER A 1 85 ? -1.369 -16.060 -27.027 1.00 54.91 85 SER A O 1
ATOM 691 N N . ARG A 1 86 ? -2.859 -17.693 -27.474 1.00 63.41 86 ARG A N 1
ATOM 692 C CA . ARG A 1 86 ? -4.072 -16.983 -27.020 1.00 63.41 86 ARG A CA 1
ATOM 693 C C . ARG A 1 86 ? -4.163 -16.863 -25.491 1.00 63.41 86 ARG A C 1
ATOM 695 O O . ARG A 1 86 ? -5.115 -16.293 -24.973 1.00 63.41 86 ARG A O 1
ATOM 702 N N . GLU A 1 87 ? -3.185 -17.402 -24.771 1.00 68.25 87 GLU A N 1
ATOM 703 C CA . GLU A 1 87 ? -3.104 -17.388 -23.316 1.00 68.25 87 GLU A CA 1
ATOM 704 C C . GLU A 1 87 ? -1.686 -17.006 -22.875 1.00 68.25 87 GLU A C 1
ATOM 706 O O . GLU A 1 87 ? -0.694 -17.491 -23.425 1.00 68.25 87 GLU A O 1
ATOM 711 N N . ARG A 1 88 ? -1.575 -16.160 -21.848 1.00 70.56 88 ARG A N 1
ATOM 712 C CA . ARG A 1 88 ? -0.307 -15.890 -21.163 1.00 70.56 88 ARG A CA 1
ATOM 713 C C . ARG A 1 88 ? -0.466 -16.199 -19.691 1.00 70.56 88 ARG A C 1
ATOM 715 O O . ARG A 1 88 ? -1.253 -15.564 -18.995 1.00 70.56 88 ARG A O 1
ATOM 722 N N . ILE A 1 89 ? 0.343 -17.137 -19.220 1.00 77.75 89 ILE A N 1
ATOM 723 C CA . ILE A 1 89 ? 0.428 -17.473 -17.805 1.00 77.75 89 ILE A CA 1
ATOM 724 C C . ILE A 1 89 ? 1.463 -16.545 -17.174 1.00 77.75 89 ILE A C 1
ATOM 726 O O . ILE A 1 89 ? 2.634 -16.550 -17.553 1.00 77.75 89 ILE A O 1
ATOM 730 N N . VAL A 1 90 ? 1.027 -15.734 -16.213 1.00 80.88 90 VAL A N 1
ATOM 731 C CA . VAL A 1 90 ? 1.900 -14.841 -15.445 1.00 80.88 90 VAL A CA 1
ATOM 732 C C . VAL A 1 90 ? 1.908 -15.304 -13.999 1.00 80.88 90 VAL A C 1
ATOM 734 O O . VAL A 1 90 ? 0.869 -15.350 -13.346 1.00 80.88 90 VAL A O 1
ATOM 737 N N . THR A 1 91 ? 3.091 -15.650 -13.495 1.00 84.50 91 THR A N 1
ATOM 738 C CA . THR A 1 91 ? 3.264 -16.049 -12.095 1.00 84.50 91 THR A CA 1
ATOM 739 C C . THR A 1 91 ? 3.600 -14.819 -11.263 1.00 84.50 91 THR A C 1
ATOM 741 O O . THR A 1 91 ? 4.667 -14.233 -11.424 1.00 84.50 91 THR A O 1
ATOM 744 N N . ILE A 1 92 ? 2.689 -14.433 -10.369 1.00 85.81 92 ILE A N 1
ATOM 745 C CA . ILE A 1 92 ? 2.876 -13.311 -9.444 1.00 85.81 92 ILE A CA 1
ATOM 746 C C . ILE A 1 92 ? 3.204 -13.882 -8.069 1.00 85.81 92 ILE A C 1
ATOM 748 O O . ILE A 1 92 ? 2.439 -14.670 -7.517 1.00 85.81 92 ILE A O 1
ATOM 752 N N . SER A 1 93 ? 4.338 -13.475 -7.506 1.00 85.19 93 SER A N 1
ATOM 753 C CA . SER A 1 93 ? 4.751 -13.871 -6.161 1.00 85.19 93 SER A CA 1
ATOM 754 C C . SER A 1 93 ? 5.481 -12.728 -5.477 1.00 85.19 93 SER A C 1
ATOM 756 O O . SER A 1 93 ? 6.354 -12.111 -6.076 1.00 85.19 93 SER A O 1
ATOM 758 N N . ILE A 1 94 ? 5.171 -12.497 -4.200 1.00 86.75 94 ILE A N 1
ATOM 759 C CA . ILE A 1 94 ? 5.818 -11.473 -3.360 1.00 86.75 94 ILE A CA 1
ATOM 760 C C . ILE A 1 94 ? 7.313 -11.785 -3.160 1.00 86.75 94 ILE A C 1
ATOM 762 O O . ILE A 1 94 ? 8.096 -10.886 -2.886 1.00 86.75 94 ILE A O 1
ATOM 766 N N . ALA A 1 95 ? 7.728 -13.045 -3.344 1.00 86.94 95 ALA A N 1
ATOM 767 C CA . ALA A 1 95 ? 9.138 -13.435 -3.292 1.00 86.94 95 ALA A CA 1
ATOM 768 C C . ALA A 1 95 ? 9.962 -12.884 -4.473 1.00 86.94 95 ALA A C 1
ATOM 770 O O . ALA A 1 95 ? 11.188 -12.843 -4.407 1.00 86.94 95 ALA A O 1
ATOM 771 N N . ILE A 1 96 ? 9.304 -12.481 -5.564 1.00 87.00 96 ILE A N 1
ATOM 772 C CA . ILE A 1 96 ? 9.956 -11.865 -6.718 1.00 87.00 96 ILE A CA 1
ATOM 773 C C . ILE A 1 96 ? 10.054 -10.363 -6.446 1.00 87.00 96 ILE A C 1
ATOM 775 O O . ILE A 1 96 ? 9.036 -9.700 -6.253 1.00 87.00 96 ILE A O 1
ATOM 779 N N . LYS A 1 97 ? 11.275 -9.815 -6.493 1.00 87.50 97 LYS A N 1
ATOM 780 C CA . LYS A 1 97 ? 11.575 -8.398 -6.204 1.00 87.50 97 LYS A CA 1
ATOM 781 C C . LYS A 1 97 ? 10.677 -7.413 -6.965 1.00 87.50 97 LYS A C 1
ATOM 783 O O . LYS A 1 97 ? 10.281 -6.387 -6.426 1.00 87.50 97 LYS A O 1
ATOM 788 N N . GLU A 1 98 ? 10.323 -7.736 -8.206 1.00 85.12 98 GLU A N 1
ATOM 789 C CA . GLU A 1 98 ? 9.442 -6.912 -9.042 1.00 85.12 98 GLU A CA 1
ATOM 790 C C . GLU A 1 98 ? 8.022 -6.780 -8.481 1.00 85.12 98 GLU A C 1
ATOM 792 O O . GLU A 1 98 ? 7.389 -5.758 -8.707 1.00 85.12 98 GLU A O 1
ATOM 797 N N . PHE A 1 99 ? 7.526 -7.770 -7.734 1.00 88.25 99 PHE A N 1
ATOM 798 C CA . PHE A 1 99 ? 6.167 -7.820 -7.183 1.00 88.25 99 PHE A CA 1
ATOM 799 C C . PHE A 1 99 ? 6.116 -7.620 -5.664 1.00 88.25 99 PHE A C 1
ATOM 801 O O . PHE A 1 99 ? 5.029 -7.585 -5.089 1.00 88.25 99 PHE A O 1
ATOM 808 N N . GLU A 1 100 ? 7.264 -7.451 -5.007 1.00 90.44 100 GLU A N 1
ATOM 809 C CA . GLU A 1 100 ? 7.374 -7.254 -3.557 1.00 90.44 100 GLU A CA 1
ATOM 810 C C . GLU A 1 100 ? 6.484 -6.100 -3.063 1.00 90.44 100 GLU A C 1
ATOM 812 O O . GLU A 1 100 ? 5.819 -6.211 -2.030 1.00 90.44 100 GLU A O 1
ATOM 817 N N . TYR A 1 101 ? 6.380 -5.023 -3.851 1.00 90.31 101 TYR A N 1
ATOM 818 C CA . TYR A 1 101 ? 5.562 -3.850 -3.531 1.00 90.31 101 TYR A CA 1
ATOM 819 C C . TYR A 1 101 ? 4.065 -4.155 -3.373 1.00 90.31 101 TYR A C 1
ATOM 821 O O . TYR A 1 101 ? 3.357 -3.404 -2.701 1.00 90.31 101 TYR A O 1
ATOM 829 N N . LEU A 1 102 ? 3.575 -5.255 -3.958 1.00 91.56 102 LEU A N 1
ATOM 830 C CA . LEU A 1 102 ? 2.181 -5.684 -3.833 1.00 91.56 102 LEU A CA 1
ATOM 831 C C . LEU A 1 102 ? 1.828 -6.089 -2.400 1.00 91.56 102 LEU A C 1
ATOM 833 O O . LEU A 1 102 ? 0.659 -6.035 -2.038 1.00 91.56 102 LEU A O 1
ATOM 837 N N . SER A 1 103 ? 2.818 -6.418 -1.561 1.00 91.94 103 SER A N 1
ATOM 838 C CA . SER A 1 103 ? 2.618 -6.651 -0.122 1.00 91.94 103 SER A CA 1
ATOM 839 C C . SER A 1 103 ? 1.971 -5.469 0.608 1.00 91.94 103 SER A C 1
ATOM 841 O O . SER A 1 103 ? 1.301 -5.670 1.620 1.00 91.94 103 SER A O 1
ATOM 843 N N . GLY A 1 104 ? 2.111 -4.254 0.068 1.00 89.62 104 GLY A N 1
ATOM 844 C CA . GLY A 1 104 ? 1.531 -3.048 0.642 1.00 89.62 104 GLY A CA 1
ATOM 845 C C . GLY A 1 104 ? 0.027 -2.868 0.413 1.00 89.62 104 GLY A C 1
ATOM 846 O O . GLY A 1 104 ? -0.567 -1.970 1.008 1.00 89.62 104 GLY A O 1
ATOM 847 N N . HIS A 1 105 ? -0.611 -3.694 -0.422 1.00 91.56 105 HIS A N 1
ATOM 848 C CA . HIS A 1 105 ? -2.032 -3.571 -0.750 1.00 91.56 105 HIS A CA 1
ATOM 849 C C . HIS A 1 105 ? -2.917 -4.442 0.161 1.00 91.56 105 HIS A C 1
ATOM 851 O O . HIS A 1 105 ? -3.465 -5.475 -0.234 1.00 91.56 105 HIS A O 1
ATOM 857 N N . ILE A 1 106 ? -3.061 -4.014 1.417 1.00 89.69 106 ILE A N 1
ATOM 858 C CA . ILE A 1 106 ? -3.808 -4.757 2.438 1.00 89.69 106 ILE A CA 1
ATOM 859 C C . ILE A 1 106 ? -5.223 -4.189 2.582 1.00 89.69 106 ILE A C 1
ATOM 861 O O . ILE A 1 106 ? -5.413 -2.991 2.789 1.00 89.69 106 ILE A O 1
ATOM 865 N N . THR A 1 107 ? -6.227 -5.059 2.498 1.00 85.62 107 THR A N 1
ATOM 866 C CA . THR A 1 107 ? -7.641 -4.733 2.741 1.00 85.62 107 THR A CA 1
ATOM 867 C C . THR A 1 107 ? -8.225 -5.744 3.722 1.00 85.62 107 THR A C 1
ATOM 869 O O . THR A 1 107 ? -8.075 -6.952 3.532 1.00 85.62 107 THR A O 1
ATOM 872 N N . ASP A 1 108 ? -8.856 -5.262 4.793 1.00 82.88 108 ASP A N 1
ATOM 873 C CA . ASP A 1 108 ? -9.399 -6.065 5.896 1.00 82.88 108 ASP A CA 1
ATOM 874 C C . ASP A 1 108 ? -8.403 -7.121 6.435 1.00 82.88 108 ASP A C 1
ATOM 876 O O . ASP A 1 108 ? -8.752 -8.261 6.756 1.00 82.88 108 ASP A O 1
ATOM 880 N N . GLY A 1 109 ? -7.122 -6.746 6.526 1.00 81.94 109 GLY A N 1
ATOM 881 C CA . GLY A 1 109 ? -6.048 -7.604 7.040 1.00 81.94 109 GLY A CA 1
ATOM 882 C C . GLY A 1 109 ? -5.574 -8.709 6.086 1.00 81.94 109 GLY A C 1
ATOM 883 O O . GLY A 1 109 ? -4.795 -9.566 6.501 1.00 81.94 109 GLY A O 1
ATOM 884 N N . LYS A 1 110 ? -6.013 -8.711 4.821 1.00 83.94 110 LYS A N 1
ATOM 885 C CA . LYS A 1 110 ? -5.528 -9.626 3.775 1.00 83.94 110 LYS A CA 1
ATOM 886 C C . LYS A 1 110 ? -4.809 -8.863 2.674 1.00 83.94 110 LYS A C 1
ATOM 888 O O . LYS A 1 110 ? -5.242 -7.783 2.281 1.00 83.94 110 LYS A O 1
ATOM 893 N N . ASN A 1 111 ? -3.753 -9.462 2.132 1.00 85.31 111 ASN A N 1
ATOM 894 C CA . ASN A 1 111 ? -3.119 -8.960 0.922 1.00 85.31 111 ASN A CA 1
ATOM 895 C C . ASN A 1 111 ? -3.955 -9.385 -0.297 1.00 85.31 111 ASN A C 1
ATOM 897 O O . ASN A 1 111 ? -3.957 -10.560 -0.670 1.00 85.31 111 ASN A O 1
ATOM 901 N N . LEU A 1 112 ? -4.718 -8.444 -0.854 1.00 84.44 112 LEU A N 1
ATOM 902 C CA . LEU A 1 112 ? -5.525 -8.661 -2.054 1.00 84.44 112 LEU A CA 1
ATOM 903 C C . LEU A 1 112 ? -4.780 -8.101 -3.254 1.00 84.44 112 LEU A C 1
ATOM 905 O O . LEU A 1 112 ? -4.280 -6.980 -3.193 1.00 84.44 112 LEU A O 1
ATOM 909 N N . LEU A 1 113 ? -4.755 -8.845 -4.359 1.00 84.81 113 LEU A N 1
ATOM 910 C CA . LEU A 1 113 ? -4.136 -8.353 -5.582 1.00 84.81 113 LEU A CA 1
ATOM 911 C C . LEU A 1 113 ? -4.921 -7.128 -6.098 1.00 84.81 113 LEU A C 1
ATOM 913 O O . LEU A 1 113 ? -6.125 -7.251 -6.341 1.00 84.81 113 LEU A O 1
ATOM 917 N N . PRO A 1 114 ? -4.282 -5.953 -6.262 1.00 86.81 114 PRO A N 1
ATOM 918 C CA . PRO A 1 114 ? -4.964 -4.764 -6.752 1.00 86.81 114 PRO A CA 1
ATOM 919 C C . PRO A 1 114 ? -5.525 -4.976 -8.160 1.00 86.81 114 PRO A C 1
ATOM 921 O O . PRO A 1 114 ? -4.851 -5.538 -9.024 1.00 86.81 114 PRO A O 1
ATOM 924 N N . VAL A 1 115 ? -6.712 -4.425 -8.429 1.00 84.12 115 VAL A N 1
ATOM 925 C CA . VAL A 1 115 ? -7.360 -4.456 -9.757 1.00 84.12 115 VAL A CA 1
ATOM 926 C C . VAL A 1 115 ? -6.423 -3.963 -10.862 1.00 84.12 115 VAL A C 1
ATOM 928 O O . VAL A 1 115 ? -6.363 -4.554 -11.938 1.00 84.12 115 VAL A O 1
ATOM 931 N N . ILE A 1 116 ? -5.654 -2.906 -10.584 1.00 85.94 116 ILE A N 1
ATOM 932 C CA . ILE A 1 116 ? -4.728 -2.301 -11.549 1.00 85.94 116 ILE A CA 1
ATOM 933 C C . ILE A 1 116 ? -3.704 -3.317 -12.066 1.00 85.94 116 ILE A C 1
ATOM 935 O O . ILE A 1 116 ? -3.277 -3.208 -13.212 1.00 85.94 116 ILE A O 1
ATOM 939 N N . VAL A 1 117 ? -3.333 -4.325 -11.270 1.00 86.38 117 VAL A N 1
ATOM 940 C CA . VAL A 1 117 ? -2.402 -5.363 -11.725 1.00 86.38 117 VAL A CA 1
ATOM 941 C C . VAL A 1 117 ? -2.996 -6.126 -12.906 1.00 86.38 117 VAL A C 1
ATOM 943 O O . VAL A 1 117 ? -2.317 -6.298 -13.911 1.00 86.38 117 VAL A O 1
ATOM 946 N N . TYR A 1 118 ? -4.272 -6.514 -12.842 1.00 84.00 118 TYR A N 1
ATOM 947 C CA . TYR A 1 118 ? -4.941 -7.187 -13.959 1.00 84.00 118 TYR A CA 1
ATOM 948 C C . TYR A 1 118 ? -4.986 -6.304 -15.209 1.00 84.00 118 TYR A C 1
ATOM 950 O O . TYR A 1 118 ? -4.682 -6.774 -16.303 1.00 84.00 118 TYR A O 1
ATOM 958 N N . LEU A 1 119 ? -5.293 -5.014 -15.045 1.00 81.62 119 LEU A N 1
ATOM 959 C CA . LEU A 1 119 ? -5.322 -4.055 -16.152 1.00 81.62 119 LEU A CA 1
ATOM 960 C C . LEU A 1 119 ? -3.948 -3.884 -16.800 1.00 81.62 119 LEU A C 1
ATOM 962 O O . LEU A 1 119 ? -3.847 -3.830 -18.022 1.00 81.62 119 LEU A O 1
ATOM 966 N N . LEU A 1 120 ? -2.882 -3.835 -15.999 1.00 81.38 120 LEU A N 1
ATOM 967 C CA . LEU A 1 120 ? -1.517 -3.775 -16.510 1.00 81.38 120 LEU A CA 1
ATOM 968 C C . LEU A 1 120 ? -1.157 -5.040 -17.293 1.00 81.38 120 LEU A C 1
ATOM 970 O O . LEU A 1 120 ? -0.563 -4.937 -18.362 1.00 81.38 120 LEU A O 1
ATOM 974 N N . LEU A 1 121 ? -1.533 -6.222 -16.799 1.00 82.88 121 LEU A N 1
ATOM 975 C CA . LEU A 1 121 ? -1.278 -7.479 -17.503 1.00 82.88 121 LEU A CA 1
ATOM 976 C C . LEU A 1 121 ? -2.014 -7.533 -18.843 1.00 82.88 121 LEU A C 1
ATOM 978 O O . LEU A 1 121 ? -1.411 -7.901 -19.849 1.00 82.88 121 LEU A O 1
ATOM 982 N N . ILE A 1 122 ? -3.281 -7.113 -18.878 1.00 79.19 122 ILE A N 1
ATOM 983 C CA . ILE A 1 122 ? -4.060 -7.010 -20.120 1.00 79.19 122 ILE A CA 1
ATOM 984 C C . ILE A 1 122 ? -3.419 -5.990 -21.066 1.00 79.19 122 ILE A C 1
ATOM 986 O O . ILE A 1 122 ? -3.264 -6.266 -22.253 1.00 79.19 122 ILE A O 1
ATOM 990 N N . TRP A 1 123 ? -2.975 -4.838 -20.561 1.00 76.12 123 TRP A N 1
ATOM 991 C CA . TRP A 1 123 ? -2.328 -3.835 -21.403 1.00 76.12 123 TRP A CA 1
ATOM 992 C C . TRP A 1 123 ? -1.013 -4.333 -21.998 1.00 76.12 123 TRP A C 1
ATOM 994 O O . TRP A 1 123 ? -0.785 -4.191 -23.197 1.00 76.12 123 TRP A O 1
ATOM 1004 N N . GLN A 1 124 ? -0.169 -4.974 -21.189 1.00 74.69 124 GLN A N 1
ATOM 1005 C CA . GLN A 1 124 ? 1.067 -5.596 -21.661 1.00 74.69 124 GLN A CA 1
ATOM 1006 C C . GLN A 1 124 ? 0.789 -6.687 -22.697 1.00 74.69 124 GLN A C 1
ATOM 1008 O O . GLN A 1 124 ? 1.572 -6.855 -23.630 1.00 74.69 124 GLN A O 1
ATOM 1013 N N . MET A 1 125 ? -0.314 -7.422 -22.546 1.00 73.31 125 MET A N 1
ATOM 1014 C CA . MET A 1 125 ? -0.765 -8.413 -23.522 1.00 73.31 125 MET A CA 1
ATOM 1015 C C . MET A 1 125 ? -1.158 -7.774 -24.852 1.00 73.31 125 MET A C 1
ATOM 1017 O O . MET A 1 125 ? -0.660 -8.197 -25.892 1.00 73.31 125 MET A O 1
ATOM 1021 N N . ILE A 1 126 ? -1.980 -6.724 -24.821 1.00 70.50 126 ILE A N 1
ATOM 1022 C CA . ILE A 1 126 ? -2.413 -5.993 -26.019 1.00 70.50 126 ILE A CA 1
ATOM 1023 C C . ILE A 1 126 ? -1.211 -5.335 -26.712 1.00 70.50 126 ILE A C 1
ATOM 1025 O O . ILE A 1 126 ? -1.023 -5.493 -27.915 1.00 70.50 126 ILE A O 1
ATOM 1029 N N . GLY A 1 127 ? -0.351 -4.657 -25.948 1.00 67.19 127 GLY A N 1
ATOM 1030 C CA . GLY A 1 127 ? 0.822 -3.950 -26.467 1.00 67.19 127 GLY A CA 1
ATOM 1031 C C . GLY A 1 127 ? 1.908 -4.857 -27.054 1.00 67.19 127 GLY A C 1
ATOM 1032 O O . GLY A 1 127 ? 2.766 -4.373 -27.786 1.00 67.19 127 GLY A O 1
ATOM 1033 N N . SER A 1 128 ? 1.871 -6.165 -26.774 1.00 65.12 128 SER A N 1
ATOM 1034 C CA . SER A 1 128 ? 2.815 -7.145 -27.333 1.00 65.12 128 SER A CA 1
ATOM 1035 C C . SER A 1 128 ? 2.391 -7.707 -28.709 1.00 65.12 128 SER A C 1
ATOM 1037 O O . SER A 1 128 ? 3.116 -8.534 -29.252 1.00 65.12 128 SER A O 1
ATOM 1039 N N . ASN A 1 129 ? 1.272 -7.235 -29.288 1.00 51.31 129 ASN A N 1
ATOM 1040 C CA . ASN A 1 129 ? 0.680 -7.622 -30.585 1.00 51.31 129 ASN A CA 1
ATOM 1041 C C . ASN A 1 129 ? 0.263 -9.103 -30.737 1.00 51.31 129 ASN A C 1
ATOM 1043 O O . ASN A 1 129 ? 1.056 -9.947 -31.154 1.00 51.31 129 ASN A O 1
ATOM 1047 N N . ASN A 1 130 ? -1.023 -9.380 -30.468 1.00 47.62 130 ASN A N 1
ATOM 1048 C CA . ASN A 1 130 ? -1.998 -10.037 -31.369 1.00 47.62 130 ASN A CA 1
ATOM 1049 C C . ASN A 1 130 ? -3.208 -10.545 -30.562 1.00 47.62 130 ASN A C 1
ATOM 1051 O O . ASN A 1 130 ? -3.389 -11.749 -30.379 1.00 47.62 130 ASN A O 1
ATOM 1055 N N . PHE A 1 131 ? -4.050 -9.630 -30.084 1.00 48.34 131 PHE A N 1
ATOM 1056 C CA . PHE A 1 131 ? -5.364 -9.991 -29.556 1.00 48.34 131 PHE A CA 1
ATOM 1057 C C . PHE A 1 131 ? -6.441 -9.176 -30.264 1.00 48.34 131 PHE A C 1
ATOM 1059 O O . PHE A 1 131 ? -6.504 -7.961 -30.106 1.00 48.34 131 PHE A O 1
ATOM 1066 N N . GLU A 1 132 ? -7.289 -9.868 -31.024 1.00 46.41 132 GLU A N 1
ATOM 1067 C CA . GLU A 1 132 ? -8.642 -9.404 -31.317 1.00 46.41 132 GLU A CA 1
ATOM 1068 C C . GLU A 1 132 ? -9.476 -9.650 -30.056 1.00 46.41 132 GLU A C 1
ATOM 1070 O O . GLU A 1 132 ? -9.607 -10.789 -29.594 1.00 46.41 132 GLU A O 1
ATOM 1075 N N . ILE A 1 133 ? -10.013 -8.584 -29.463 1.00 48.97 133 ILE A N 1
ATOM 1076 C CA . ILE A 1 133 ? -11.036 -8.715 -28.426 1.00 48.97 133 ILE A CA 1
ATOM 1077 C C . ILE A 1 133 ? -12.338 -9.021 -29.168 1.00 48.97 133 ILE A C 1
ATOM 1079 O O . ILE A 1 133 ? -12.943 -8.140 -29.776 1.00 48.97 133 ILE A O 1
ATOM 1083 N N . ILE A 1 134 ? -12.722 -10.295 -29.174 1.00 44.25 134 ILE A N 1
ATOM 1084 C CA . ILE A 1 134 ? -13.944 -10.775 -29.818 1.00 44.25 134 ILE A CA 1
ATOM 1085 C C . ILE A 1 134 ? -15.038 -10.851 -28.748 1.00 44.25 134 ILE A C 1
ATOM 1087 O O . ILE A 1 134 ? -15.051 -11.768 -27.925 1.00 44.25 134 ILE A O 1
ATOM 1091 N N . GLU A 1 135 ? -15.956 -9.885 -28.750 1.00 36.44 135 GLU A N 1
ATOM 1092 C CA . GLU A 1 135 ? -17.202 -9.948 -27.979 1.00 36.44 135 GLU A CA 1
ATOM 1093 C C . GLU A 1 135 ? -18.342 -10.363 -28.928 1.00 36.44 135 GLU A C 1
ATOM 1095 O O . GLU A 1 135 ? -18.985 -9.538 -29.575 1.00 36.44 135 GLU A O 1
ATOM 1100 N N . GLY A 1 136 ? -18.566 -11.675 -29.072 1.00 48.94 136 GLY A N 1
ATOM 1101 C CA . GLY A 1 136 ? -19.525 -12.224 -30.044 1.00 48.94 136 GLY A CA 1
ATOM 1102 C C . GLY A 1 136 ? -18.993 -12.246 -31.486 1.00 48.94 136 GLY A C 1
ATOM 1103 O O . GLY A 1 136 ? -17.799 -12.346 -31.701 1.00 48.94 136 GLY A O 1
ATOM 1104 N N . ASP A 1 137 ? -19.862 -12.176 -32.498 1.00 40.16 137 ASP A N 1
ATOM 1105 C CA . ASP A 1 137 ? -19.494 -12.333 -33.926 1.00 40.16 137 ASP A CA 1
ATOM 1106 C C . ASP A 1 137 ? -18.911 -11.049 -34.573 1.00 40.16 137 ASP A C 1
ATOM 1108 O O . ASP A 1 137 ? -18.972 -10.859 -35.787 1.00 40.16 137 ASP A O 1
ATOM 1112 N N . LYS A 1 138 ? -18.401 -10.108 -33.766 1.00 34.34 138 LYS A N 1
ATOM 1113 C CA . LYS A 1 138 ? -17.876 -8.812 -34.226 1.00 34.34 138 LYS A CA 1
ATOM 1114 C C . LYS A 1 138 ? -16.468 -8.576 -33.683 1.00 34.34 138 LYS A C 1
ATOM 1116 O O . LYS A 1 138 ? -16.267 -8.607 -32.470 1.00 34.34 138 LYS A O 1
ATOM 1121 N N . SER A 1 139 ? -15.515 -8.302 -34.577 1.00 37.44 139 SER A N 1
ATOM 1122 C CA . SER A 1 139 ? -14.216 -7.734 -34.210 1.00 37.44 139 SER A CA 1
ATOM 1123 C C . SER A 1 139 ? -14.430 -6.296 -33.735 1.00 37.44 139 SER A C 1
ATOM 1125 O O . SER A 1 139 ? -15.054 -5.486 -34.425 1.00 37.44 139 SER A O 1
ATOM 1127 N N . VAL A 1 140 ? -13.964 -5.972 -32.527 1.00 44.62 140 VAL A N 1
ATOM 1128 C CA . VAL A 1 140 ? -13.891 -4.579 -32.071 1.00 44.62 140 VAL A CA 1
ATOM 1129 C C . VAL A 1 140 ? -12.597 -3.996 -32.627 1.00 44.62 140 VAL A C 1
ATOM 1131 O O . VAL A 1 140 ? -11.564 -3.975 -31.961 1.00 44.62 140 VAL A O 1
ATOM 1134 N N . ASP A 1 141 ? -12.655 -3.586 -33.890 1.00 40.00 141 ASP A N 1
ATOM 1135 C CA . ASP A 1 141 ? -11.602 -2.804 -34.517 1.00 40.00 141 ASP A CA 1
ATOM 1136 C C . ASP A 1 141 ? -11.737 -1.344 -34.063 1.00 40.00 141 ASP A C 1
ATOM 1138 O O . ASP A 1 141 ? -12.779 -0.715 -34.235 1.00 40.00 141 ASP A O 1
ATOM 1142 N N . ASP A 1 142 ? -10.649 -0.827 -33.496 1.00 40.62 142 ASP A N 1
ATOM 1143 C CA . ASP A 1 142 ? -10.401 0.584 -33.187 1.00 40.62 142 ASP A CA 1
ATOM 1144 C C . ASP A 1 142 ? -10.995 1.135 -31.868 1.00 40.62 142 ASP A C 1
ATOM 1146 O O . ASP A 1 142 ? -12.063 1.745 -31.808 1.00 40.62 142 ASP A O 1
ATOM 1150 N N . ILE A 1 143 ? -10.222 1.014 -30.779 1.00 47.59 143 ILE A N 1
ATOM 1151 C CA . ILE A 1 143 ? -10.398 1.845 -29.575 1.00 47.59 143 ILE A CA 1
ATOM 1152 C C . ILE A 1 143 ? -9.690 3.188 -29.822 1.00 47.59 143 ILE A C 1
ATOM 1154 O O . ILE A 1 143 ? -8.677 3.522 -29.194 1.00 47.59 143 ILE A O 1
ATOM 1158 N N . ALA A 1 144 ? -10.205 3.982 -30.758 1.00 39.44 144 ALA A N 1
ATOM 1159 C CA . ALA A 1 144 ? -9.823 5.380 -30.877 1.00 39.44 144 ALA A CA 1
ATOM 1160 C C . ALA A 1 144 ? -10.337 6.121 -29.629 1.00 39.44 144 ALA A C 1
ATOM 1162 O O . ALA A 1 144 ? -11.481 6.560 -29.579 1.00 39.44 144 ALA A O 1
ATOM 1163 N N . CYS A 1 145 ? -9.524 6.200 -28.564 1.00 47.22 145 CYS A N 1
ATOM 1164 C CA . CYS A 1 145 ? -9.959 6.912 -27.358 1.00 47.22 145 CYS A CA 1
ATOM 1165 C C . CYS A 1 145 ? -10.039 8.412 -27.643 1.00 47.22 145 CYS A C 1
ATOM 1167 O O . CYS A 1 145 ? -9.001 9.073 -27.768 1.00 47.22 145 CYS A O 1
ATOM 1169 N N . GLU A 1 146 ? -11.261 8.930 -27.679 1.00 50.25 146 GLU A N 1
ATOM 1170 C CA . GLU A 1 146 ? -11.551 10.336 -27.443 1.00 50.25 146 GLU A CA 1
ATOM 1171 C C . GLU A 1 146 ? -10.961 10.720 -26.079 1.00 50.25 146 GLU A C 1
ATOM 1173 O O . GLU A 1 146 ? -11.294 10.137 -25.050 1.00 50.25 146 GLU A O 1
ATOM 1178 N N . LYS A 1 147 ? -10.008 11.654 -26.075 1.00 52.00 147 LYS A N 1
ATOM 1179 C CA . LYS A 1 147 ? -9.514 12.269 -24.841 1.00 52.00 147 LYS A CA 1
ATOM 1180 C C . LYS A 1 147 ? -10.610 13.193 -24.320 1.00 52.00 147 LYS A C 1
ATOM 1182 O O . LYS A 1 147 ? -11.163 13.945 -25.128 1.00 52.00 147 LYS A O 1
ATOM 1187 N N . LEU A 1 148 ? -10.873 13.204 -23.009 1.00 56.09 148 LEU A N 1
ATOM 1188 C CA . LEU A 1 148 ? -11.747 14.226 -22.433 1.00 56.09 148 LEU A CA 1
ATOM 1189 C C . LEU A 1 148 ? -11.262 15.616 -22.888 1.00 56.09 148 LEU A C 1
ATOM 1191 O O . LEU A 1 148 ? -10.078 15.944 -22.717 1.00 56.09 148 LEU A O 1
ATOM 1195 N N . PRO A 1 149 ? -12.127 16.438 -23.511 1.00 53.00 149 PRO A N 1
ATOM 1196 C CA . PRO A 1 149 ? -11.725 17.760 -23.954 1.00 53.00 149 PRO A CA 1
ATOM 1197 C C . PRO A 1 149 ? -11.229 18.563 -22.753 1.00 53.00 149 PRO A C 1
ATOM 1199 O O . PRO A 1 149 ? -11.934 18.694 -21.755 1.00 53.00 149 PRO A O 1
ATOM 1202 N N . VAL A 1 150 ? -10.028 19.139 -22.873 1.00 53.31 150 VAL A N 1
ATOM 1203 C CA . VAL A 1 150 ? -9.355 19.928 -21.817 1.00 53.31 150 VAL A CA 1
ATOM 1204 C C . VAL A 1 150 ? -10.259 21.035 -21.248 1.00 53.31 150 VAL A C 1
ATOM 1206 O O . VAL A 1 150 ? -10.110 21.445 -20.107 1.00 53.31 150 VAL A O 1
ATOM 1209 N N . GLN A 1 151 ? -11.251 21.464 -22.028 1.00 46.78 151 GLN A N 1
ATOM 1210 C CA . GLN A 1 151 ? -12.274 22.449 -21.684 1.00 46.78 151 GLN A CA 1
ATOM 1211 C C . GLN A 1 151 ? -13.157 22.047 -20.484 1.00 46.78 151 GLN A C 1
ATOM 1213 O O . GLN A 1 151 ? -13.701 22.928 -19.827 1.00 46.78 151 GLN A O 1
ATOM 1218 N N . PHE A 1 152 ? -13.296 20.748 -20.188 1.00 51.19 152 PHE A N 1
ATOM 1219 C CA . PHE A 1 152 ? -14.080 20.239 -19.051 1.00 51.19 152 PHE A CA 1
ATOM 1220 C C . PHE A 1 152 ? -13.247 19.998 -17.785 1.00 51.19 152 PHE A C 1
ATOM 1222 O O . PHE A 1 152 ? -13.810 19.750 -16.721 1.00 51.19 152 PHE A O 1
ATOM 1229 N N . LEU A 1 153 ? -11.917 20.106 -17.874 1.00 57.84 153 LEU A N 1
ATOM 1230 C CA . LEU A 1 153 ? -11.010 20.058 -16.727 1.00 57.84 153 LEU A CA 1
ATOM 1231 C C . LEU A 1 153 ? -10.943 21.455 -16.097 1.00 57.84 153 LEU A C 1
ATOM 1233 O O . LEU A 1 153 ? -9.902 22.106 -16.098 1.00 57.84 153 LEU A O 1
ATOM 1237 N N . SER A 1 154 ? -12.078 21.975 -15.629 1.00 52.75 154 SER A N 1
ATOM 1238 C CA . SER A 1 154 ? -12.084 23.243 -14.901 1.00 52.75 154 SER A CA 1
ATOM 1239 C C . SER A 1 154 ? -11.279 23.084 -13.611 1.00 52.75 154 SER A C 1
ATOM 1241 O O . SER A 1 154 ? -11.556 22.169 -12.831 1.00 52.75 154 SER A O 1
ATOM 1243 N N . ASN A 1 155 ? -10.324 23.986 -13.374 1.00 51.19 155 ASN A N 1
ATOM 1244 C CA . ASN A 1 155 ? -9.685 24.145 -12.074 1.00 51.19 155 ASN A CA 1
ATOM 1245 C C . ASN A 1 155 ? -10.760 24.581 -11.076 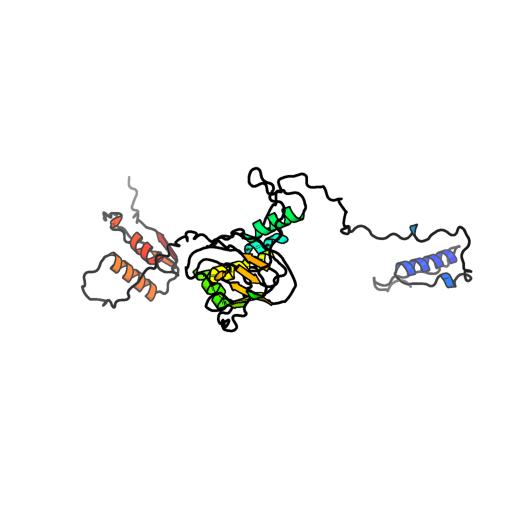1.00 51.19 155 ASN A C 1
ATOM 1247 O O . ASN A 1 155 ? -11.198 25.731 -11.085 1.00 51.19 155 ASN A O 1
ATOM 1251 N N . SER A 1 156 ? -11.235 23.668 -10.234 1.00 51.59 156 SER A N 1
ATOM 1252 C CA . SER A 1 156 ? -11.973 24.061 -9.041 1.00 51.59 156 SER A CA 1
ATOM 1253 C C . SER A 1 156 ? -10.957 24.609 -8.039 1.00 51.59 156 SER A C 1
ATOM 1255 O O . SER A 1 156 ? -10.550 23.903 -7.118 1.00 51.59 156 SER A O 1
ATOM 1257 N N . ASP A 1 157 ? -10.541 25.862 -8.238 1.00 52.19 157 ASP A N 1
ATOM 1258 C CA . ASP A 1 157 ? -9.622 26.618 -7.369 1.00 52.19 157 ASP A CA 1
ATOM 1259 C C . ASP A 1 157 ? -10.171 26.818 -5.931 1.00 52.19 157 ASP A C 1
ATOM 1261 O O . ASP A 1 157 ? -9.551 27.487 -5.109 1.00 52.19 157 ASP A O 1
ATOM 1265 N N . GLU A 1 158 ? -11.332 26.238 -5.604 1.00 56.62 158 GLU A N 1
ATOM 1266 C CA . GLU A 1 158 ? -12.012 26.366 -4.311 1.00 56.62 158 GLU A CA 1
ATOM 1267 C C . GLU A 1 158 ? -11.855 25.145 -3.383 1.00 56.62 158 GLU A C 1
ATOM 1269 O O . GLU A 1 158 ? -12.121 25.262 -2.185 1.00 56.62 158 GLU A O 1
ATOM 1274 N N . ASP A 1 159 ? -11.393 23.987 -3.878 1.00 69.88 159 ASP A N 1
ATOM 1275 C CA . ASP A 1 159 ? -11.239 22.781 -3.045 1.00 69.88 159 ASP A CA 1
ATOM 1276 C C . ASP A 1 159 ? -9.840 22.723 -2.406 1.00 69.88 159 ASP A C 1
ATOM 1278 O O . ASP A 1 159 ? -8.926 22.033 -2.869 1.00 69.88 159 ASP A O 1
ATOM 1282 N N . ASN A 1 160 ? -9.694 23.467 -1.307 1.00 83.94 160 ASN A N 1
ATOM 1283 C CA . ASN A 1 160 ? -8.492 23.480 -0.475 1.00 83.94 160 ASN A CA 1
ATOM 1284 C C . ASN A 1 160 ? -8.172 22.084 0.099 1.00 83.94 160 ASN A C 1
ATOM 1286 O O . ASN A 1 160 ? -9.032 21.379 0.639 1.00 83.94 160 ASN A O 1
ATOM 1290 N N . GLU A 1 161 ? -6.894 21.711 0.048 1.00 89.62 161 GLU A N 1
ATOM 1291 C CA . GLU A 1 161 ? -6.397 20.417 0.518 1.00 89.62 161 GLU A CA 1
ATOM 1292 C C . GLU A 1 161 ? -6.063 20.450 2.015 1.00 89.62 161 GLU A C 1
ATOM 1294 O O . GLU A 1 161 ? -4.932 20.712 2.420 1.00 89.62 161 GLU A O 1
ATOM 1299 N N . TYR A 1 162 ? -7.070 20.207 2.853 1.00 90.38 162 TYR A N 1
ATOM 1300 C CA . TYR A 1 162 ? -6.920 20.259 4.311 1.00 90.38 162 TYR A CA 1
ATOM 1301 C C . TYR A 1 162 ? -6.437 18.952 4.947 1.00 90.38 162 TYR A C 1
ATOM 1303 O O . TYR A 1 162 ? -5.882 18.990 6.043 1.00 90.38 162 TYR A O 1
ATOM 1311 N N . MET A 1 163 ? -6.666 17.801 4.307 1.00 93.31 163 MET A N 1
ATOM 1312 C CA . MET A 1 163 ? -6.260 16.506 4.854 1.00 93.31 163 MET A CA 1
ATOM 1313 C C . MET A 1 163 ? -4.819 16.207 4.462 1.00 93.31 163 MET A C 1
ATOM 1315 O O . MET A 1 163 ? -4.491 16.220 3.276 1.00 93.31 163 MET A O 1
ATOM 1319 N N . ASN A 1 164 ? -3.973 15.901 5.444 1.00 95.19 164 ASN A N 1
ATOM 1320 C CA . ASN A 1 164 ? -2.614 15.416 5.204 1.00 95.19 164 ASN A CA 1
ATOM 1321 C C . ASN A 1 164 ? -2.590 13.881 5.050 1.00 95.19 164 ASN A C 1
ATOM 1323 O O . ASN A 1 164 ? -3.601 13.201 5.234 1.00 95.19 164 ASN A O 1
ATOM 1327 N N . THR A 1 165 ? -1.423 13.311 4.743 1.00 95.31 165 THR A N 1
ATOM 1328 C CA . THR A 1 165 ? -1.236 11.857 4.625 1.00 95.31 165 THR A CA 1
ATOM 1329 C C . THR A 1 165 ? -1.778 11.070 5.830 1.00 95.31 165 THR A C 1
ATOM 1331 O O . THR A 1 165 ? -2.451 10.058 5.641 1.00 95.31 165 THR A O 1
ATOM 1334 N N . GLU A 1 166 ? -1.520 11.500 7.066 1.00 95.44 166 GLU A N 1
ATOM 1335 C CA . GLU A 1 166 ? -1.965 10.772 8.262 1.00 95.44 166 GLU A CA 1
ATOM 1336 C C . GLU A 1 166 ? -3.490 10.766 8.387 1.00 95.44 166 GLU A C 1
ATOM 1338 O O . GLU A 1 166 ? -4.073 9.721 8.678 1.00 95.44 166 GLU A O 1
ATOM 1343 N N . ASP A 1 167 ? -4.139 11.895 8.101 1.00 95.50 167 ASP A N 1
ATOM 1344 C CA . ASP A 1 167 ? -5.597 12.021 8.127 1.00 95.50 167 ASP A CA 1
ATOM 1345 C C . ASP A 1 167 ? -6.253 11.120 7.073 1.00 95.50 167 ASP A C 1
ATOM 1347 O O . ASP A 1 167 ? -7.178 10.360 7.382 1.00 95.50 167 ASP A O 1
ATOM 1351 N N . ILE A 1 168 ? -5.721 11.142 5.846 1.00 95.62 168 ILE A N 1
ATOM 1352 C CA . ILE A 1 168 ? -6.204 10.336 4.716 1.00 95.62 168 ILE A CA 1
ATOM 1353 C C . ILE A 1 168 ? -6.133 8.848 5.056 1.00 95.62 168 ILE A C 1
ATOM 1355 O O . ILE A 1 168 ? -7.130 8.126 4.959 1.00 95.62 168 ILE A O 1
ATOM 1359 N N . TYR A 1 169 ? -4.959 8.369 5.472 1.00 96.06 169 TYR A N 1
ATOM 1360 C CA . TYR A 1 169 ? -4.765 6.943 5.722 1.00 96.06 169 TYR A CA 1
ATOM 1361 C C . TYR A 1 169 ? -5.391 6.486 7.040 1.00 96.06 169 TYR A C 1
ATOM 1363 O O . TYR A 1 169 ? -5.770 5.317 7.153 1.00 96.06 169 TYR A O 1
ATOM 1371 N N . LYS A 1 170 ? -5.605 7.384 8.009 1.00 94.31 170 LYS A N 1
ATOM 1372 C CA . LYS A 1 170 ? -6.444 7.103 9.179 1.00 94.31 170 LYS A CA 1
ATOM 1373 C C . LYS A 1 170 ? -7.887 6.849 8.764 1.00 94.31 170 LYS A C 1
ATOM 1375 O O . LYS A 1 170 ? -8.466 5.864 9.222 1.00 94.31 170 LYS A O 1
ATOM 1380 N N . GLU A 1 171 ? -8.452 7.665 7.877 1.00 91.75 171 GLU A N 1
ATOM 1381 C CA . GLU A 1 171 ? -9.821 7.447 7.411 1.00 91.75 171 GLU A CA 1
ATOM 1382 C C . GLU A 1 171 ? -9.952 6.185 6.544 1.00 91.75 171 GLU A C 1
ATOM 1384 O O . GLU A 1 171 ? -10.828 5.347 6.773 1.00 91.75 171 GLU A O 1
ATOM 1389 N N . LEU A 1 172 ? -9.024 5.955 5.613 1.00 91.69 172 LEU A N 1
ATOM 1390 C CA . LEU A 1 172 ? -8.992 4.705 4.843 1.00 91.69 172 LEU A CA 1
ATOM 1391 C C . LEU A 1 172 ? -8.876 3.474 5.762 1.00 91.69 172 LEU A C 1
ATOM 1393 O O . LEU A 1 172 ? -9.569 2.473 5.553 1.00 91.69 172 LEU A O 1
ATOM 1397 N N . ARG A 1 173 ? -8.094 3.560 6.844 1.00 91.38 173 ARG A N 1
ATOM 1398 C CA . ARG A 1 173 ? -7.980 2.494 7.849 1.00 91.38 173 ARG A CA 1
ATOM 1399 C C . ARG A 1 173 ? -9.273 2.257 8.622 1.00 91.38 173 ARG A C 1
ATOM 1401 O O . ARG A 1 173 ? -9.594 1.100 8.900 1.00 91.38 173 ARG A O 1
ATOM 1408 N N . LEU A 1 174 ? -10.034 3.304 8.942 1.00 88.69 174 LEU A N 1
ATOM 1409 C CA . LEU A 1 174 ? -11.357 3.172 9.565 1.00 88.69 174 LEU A CA 1
ATOM 1410 C C . LEU A 1 174 ? -12.358 2.477 8.632 1.00 88.69 174 LEU A C 1
ATOM 1412 O O . LEU A 1 174 ? -13.178 1.678 9.104 1.00 88.69 174 LEU A O 1
ATOM 1416 N N . ARG A 1 175 ? -12.248 2.715 7.318 1.00 86.06 175 ARG A N 1
ATOM 1417 C CA . ARG A 1 175 ? -13.029 2.022 6.278 1.00 86.06 175 ARG A CA 1
ATOM 1418 C C . ARG A 1 175 ? -12.617 0.561 6.088 1.00 86.06 175 ARG A C 1
ATOM 1420 O O . ARG A 1 175 ? -13.467 -0.221 5.694 1.00 86.06 175 ARG A O 1
ATOM 1427 N N . GLY A 1 176 ? -11.393 0.197 6.477 1.00 85.50 176 GLY A N 1
ATOM 1428 C CA . GLY A 1 176 ? -10.866 -1.175 6.466 1.00 85.50 176 GLY A CA 1
ATOM 1429 C C . GLY A 1 176 ? -9.698 -1.398 5.500 1.00 85.50 176 GLY A C 1
ATOM 1430 O O . GLY A 1 176 ? -9.234 -2.524 5.345 1.00 85.50 176 GLY A O 1
ATOM 1431 N N . TYR A 1 177 ? -9.152 -0.335 4.907 1.00 89.50 177 TYR A N 1
ATOM 1432 C CA . TYR A 1 177 ? -7.965 -0.403 4.056 1.00 89.50 177 TYR A CA 1
ATOM 1433 C C . TYR A 1 177 ? -6.691 -0.131 4.863 1.00 89.50 177 TYR A C 1
ATOM 1435 O O . TYR A 1 177 ? -6.540 0.933 5.458 1.00 89.50 177 TYR A O 1
ATOM 1443 N N . GLN A 1 178 ? -5.749 -1.072 4.883 1.00 92.75 178 GLN A N 1
ATOM 1444 C CA . GLN A 1 178 ? -4.483 -0.954 5.618 1.00 92.75 178 GLN A CA 1
ATOM 1445 C C . GLN A 1 178 ? -3.292 -0.807 4.662 1.00 92.75 178 GLN A C 1
ATOM 1447 O O . GLN A 1 178 ? -2.333 -1.574 4.723 1.00 92.75 178 GLN A O 1
ATOM 1452 N N . TYR A 1 179 ? -3.355 0.171 3.758 1.00 94.31 179 TYR A N 1
ATOM 1453 C CA . TYR A 1 179 ? -2.300 0.394 2.770 1.00 94.31 179 TYR A CA 1
ATOM 1454 C C . TYR A 1 179 ? -0.945 0.728 3.406 1.00 94.31 179 TYR A C 1
ATOM 1456 O O . TYR A 1 179 ? -0.865 1.486 4.371 1.00 94.31 179 TYR A O 1
ATOM 1464 N N . THR A 1 180 ? 0.129 0.188 2.830 1.00 93.44 180 THR A N 1
ATOM 1465 C CA . THR A 1 180 ? 1.518 0.470 3.223 1.00 93.44 180 THR A CA 1
ATOM 1466 C C . THR A 1 180 ? 2.437 0.548 1.994 1.00 93.44 180 THR A C 1
ATOM 1468 O O . THR A 1 180 ? 2.027 0.258 0.865 1.00 93.44 180 THR A O 1
ATOM 1471 N N . GLY A 1 181 ? 3.691 0.970 2.187 1.00 93.00 181 GLY A N 1
ATOM 1472 C CA . GLY A 1 181 ? 4.696 1.020 1.119 1.00 93.00 181 GLY A CA 1
ATOM 1473 C C . GLY A 1 181 ? 4.286 1.926 -0.049 1.00 93.00 181 GLY A C 1
ATOM 1474 O O . GLY A 1 181 ? 3.880 3.068 0.157 1.00 93.00 181 GLY A O 1
ATOM 1475 N N . LEU A 1 182 ? 4.368 1.417 -1.286 1.00 92.62 182 LEU A N 1
ATOM 1476 C CA . LEU A 1 182 ? 4.023 2.187 -2.493 1.00 92.62 182 LEU A CA 1
ATOM 1477 C C . LEU A 1 182 ? 2.517 2.486 -2.635 1.00 92.62 182 LEU A C 1
ATOM 1479 O O . LEU A 1 182 ? 2.131 3.307 -3.462 1.00 92.62 182 LEU A O 1
ATOM 1483 N N . PHE A 1 183 ? 1.654 1.868 -1.828 1.00 94.06 183 PHE A N 1
ATOM 1484 C CA . PHE A 1 183 ? 0.224 2.195 -1.780 1.00 94.06 183 PHE A CA 1
ATOM 1485 C C . PHE A 1 183 ? -0.103 3.267 -0.730 1.00 94.06 183 PHE A C 1
ATOM 1487 O O . PHE A 1 183 ? -1.274 3.501 -0.451 1.00 94.06 183 PHE A O 1
ATOM 1494 N N . HIS A 1 184 ? 0.914 3.905 -0.146 1.00 94.38 184 HIS A N 1
ATOM 1495 C CA . HIS A 1 184 ? 0.779 4.942 0.872 1.00 94.38 184 HIS A CA 1
ATOM 1496 C C . HIS A 1 184 ? 1.429 6.264 0.406 1.00 94.38 184 HIS A C 1
ATOM 1498 O O . HIS A 1 184 ? 2.391 6.753 1.006 1.00 94.38 184 HIS A O 1
ATOM 1504 N N . LEU A 1 185 ? 0.964 6.805 -0.728 1.00 94.62 185 LEU A N 1
ATOM 1505 C CA . LEU A 1 185 ? 1.599 7.934 -1.427 1.00 94.62 185 LEU A CA 1
ATOM 1506 C C . LEU A 1 185 ? 0.705 9.165 -1.623 1.00 94.62 185 LEU A C 1
ATOM 1508 O O . LEU A 1 185 ? 1.167 10.144 -2.217 1.00 94.62 185 LEU A O 1
ATOM 1512 N N . LEU A 1 186 ? -0.531 9.151 -1.117 1.00 95.12 186 LEU A N 1
ATOM 1513 C CA . LEU A 1 186 ? -1.365 10.352 -1.040 1.00 95.12 186 LEU A CA 1
ATOM 1514 C C . LEU A 1 186 ? -0.745 11.344 -0.047 1.00 95.12 186 LEU A C 1
ATOM 1516 O O . LEU A 1 186 ? -0.573 11.042 1.137 1.00 95.12 186 LEU A O 1
ATOM 1520 N N . LYS A 1 187 ? -0.374 12.528 -0.538 1.00 94.50 187 LYS A N 1
ATOM 1521 C CA . LYS A 1 187 ? 0.220 13.598 0.275 1.00 94.50 187 LYS A CA 1
ATOM 1522 C C . LYS A 1 187 ? -0.837 14.452 0.949 1.00 94.50 187 LYS A C 1
ATOM 1524 O O . LYS A 1 187 ? -0.713 14.782 2.126 1.00 94.50 187 LYS A O 1
ATOM 1529 N N . SER A 1 188 ? -1.843 14.811 0.173 1.00 94.56 188 SER A N 1
ATOM 1530 C CA . SER A 1 188 ? -2.853 15.771 0.569 1.00 94.56 188 SER A CA 1
ATOM 1531 C C . SER A 1 188 ? -4.136 15.537 -0.211 1.00 94.56 188 SER A C 1
ATOM 1533 O O . SER A 1 188 ? -4.115 14.975 -1.309 1.00 94.56 188 SER A O 1
ATOM 1535 N N . ALA A 1 189 ? -5.255 15.919 0.395 1.00 94.88 189 ALA A N 1
ATOM 1536 C CA . ALA A 1 189 ? -6.586 15.764 -0.165 1.00 94.88 189 ALA A CA 1
ATOM 1537 C C . ALA A 1 189 ? -7.526 16.852 0.369 1.00 94.88 189 ALA A C 1
ATOM 1539 O O . ALA A 1 189 ? -7.429 17.280 1.523 1.00 94.88 189 ALA A O 1
ATOM 1540 N N . SER A 1 190 ? -8.480 17.269 -0.455 1.00 93.31 190 SER A N 1
ATOM 1541 C CA . SER A 1 190 ? -9.657 18.028 -0.015 1.00 93.31 190 SER A CA 1
ATOM 1542 C C . SER A 1 190 ? -10.559 17.176 0.871 1.00 93.31 190 SER A C 1
ATOM 1544 O O . SER A 1 190 ? -10.604 15.954 0.737 1.00 93.31 190 SER A O 1
ATOM 1546 N N . ILE A 1 191 ? -11.338 17.823 1.745 1.00 87.94 191 ILE A N 1
ATOM 1547 C CA . ILE A 1 191 ? -12.313 17.163 2.639 1.00 87.94 191 ILE A CA 1
ATOM 1548 C C . ILE A 1 191 ? -13.352 16.357 1.840 1.00 87.94 191 ILE A C 1
ATOM 1550 O O . ILE A 1 191 ? -13.807 15.306 2.283 1.00 87.94 191 ILE A O 1
ATOM 1554 N N . THR A 1 192 ? -13.704 16.840 0.647 1.00 87.00 192 THR A N 1
ATOM 1555 C CA . THR A 1 192 ? -14.625 16.192 -0.298 1.00 87.00 192 THR A CA 1
ATOM 1556 C C . THR A 1 192 ? -14.000 14.995 -1.017 1.00 87.00 192 THR A C 1
ATOM 1558 O O . THR A 1 192 ? -14.715 14.205 -1.630 1.00 87.00 192 THR A O 1
ATOM 1561 N N . GLY A 1 193 ? -12.673 14.851 -0.961 1.00 88.19 193 GLY A N 1
ATOM 1562 C CA . GLY A 1 193 ? -11.931 13.827 -1.682 1.00 88.19 193 GLY A CA 1
ATOM 1563 C C . GLY A 1 193 ? -11.875 14.057 -3.197 1.00 88.19 193 GLY A C 1
ATOM 1564 O O . GLY A 1 193 ? -11.656 13.096 -3.930 1.00 88.19 193 GLY A O 1
ATOM 1565 N N . LYS A 1 194 ? -12.090 15.288 -3.682 1.00 88.94 194 LYS A N 1
ATOM 1566 C CA . LYS A 1 194 ? -12.151 15.607 -5.122 1.00 88.94 194 LYS A CA 1
ATOM 1567 C C . LYS A 1 194 ? -10.830 16.069 -5.716 1.00 88.94 194 LYS A C 1
ATOM 1569 O O . LYS A 1 194 ? -10.532 15.739 -6.856 1.00 88.94 194 LYS A O 1
ATOM 1574 N N . SER A 1 195 ? -10.050 16.817 -4.953 1.00 91.00 195 SER A N 1
ATOM 1575 C CA . SER A 1 195 ? -8.690 17.260 -5.282 1.00 91.00 195 SER A CA 1
ATOM 1576 C C . SER A 1 195 ? -7.674 16.675 -4.302 1.00 91.00 195 SER A C 1
ATOM 1578 O O . SER A 1 195 ? -8.007 16.422 -3.139 1.00 91.00 195 SER A O 1
ATOM 1580 N N . GLY A 1 196 ? -6.441 16.472 -4.756 1.00 92.56 196 GLY A N 1
ATOM 1581 C CA . GLY A 1 196 ? -5.325 16.064 -3.912 1.00 92.56 196 GLY A CA 1
ATOM 1582 C C . GLY A 1 196 ? -4.014 15.952 -4.681 1.00 92.56 196 GLY A C 1
ATOM 1583 O O . GLY A 1 196 ? -3.965 16.183 -5.889 1.00 92.56 196 GLY A O 1
ATOM 1584 N N . HIS A 1 197 ? -2.961 15.511 -3.995 1.00 92.94 197 HIS A N 1
ATOM 1585 C CA . HIS A 1 197 ? -1.651 15.253 -4.597 1.00 92.94 197 HIS A CA 1
ATOM 1586 C C . HIS A 1 197 ? -1.142 13.844 -4.287 1.00 92.94 197 HIS A C 1
ATOM 1588 O O . HIS A 1 197 ? -1.173 13.378 -3.143 1.00 92.94 197 HIS A O 1
ATOM 1594 N N . ILE A 1 198 ? -0.601 13.181 -5.310 1.00 93.56 198 ILE A N 1
ATOM 1595 C CA . ILE A 1 198 ? 0.022 11.857 -5.216 1.00 93.56 198 ILE A CA 1
ATOM 1596 C C . ILE A 1 198 ? 1.518 11.990 -5.507 1.00 93.56 198 ILE A C 1
ATOM 1598 O O . ILE A 1 198 ? 1.917 12.546 -6.531 1.00 93.56 198 ILE A O 1
ATOM 1602 N N . ARG A 1 199 ? 2.365 11.426 -4.641 1.00 92.12 199 ARG A N 1
ATOM 1603 C CA . ARG A 1 199 ? 3.803 11.301 -4.922 1.00 92.12 199 ARG A CA 1
ATOM 1604 C C . ARG A 1 199 ? 4.034 10.256 -6.013 1.00 92.12 199 ARG A C 1
ATOM 1606 O O . ARG A 1 199 ? 3.579 9.124 -5.867 1.00 92.12 199 ARG A O 1
ATOM 1613 N N . TRP A 1 200 ? 4.796 10.586 -7.055 1.00 88.44 200 TRP A N 1
ATOM 1614 C CA . TRP A 1 200 ? 5.114 9.647 -8.136 1.00 88.44 200 TRP A CA 1
ATOM 1615 C C . TRP A 1 200 ? 6.115 8.559 -7.680 1.00 88.44 200 TRP A C 1
ATOM 1617 O O . TRP A 1 200 ? 7.260 8.890 -7.365 1.00 88.44 200 TRP A O 1
ATOM 1627 N N . PRO A 1 201 ? 5.747 7.256 -7.657 1.00 81.50 201 PRO A N 1
ATOM 1628 C CA . PRO A 1 201 ? 6.631 6.186 -7.179 1.00 81.50 201 PRO A CA 1
ATOM 1629 C C . PRO A 1 201 ? 7.517 5.547 -8.248 1.00 81.50 201 PRO A C 1
ATOM 1631 O O . PRO A 1 201 ? 8.148 4.531 -7.966 1.00 81.50 201 PRO A O 1
ATOM 1634 N N . ILE A 1 202 ? 7.525 6.066 -9.484 1.00 84.44 202 ILE A N 1
ATOM 1635 C CA . ILE A 1 202 ? 8.147 5.385 -10.639 1.00 84.44 202 ILE A CA 1
ATOM 1636 C C . ILE A 1 202 ? 7.547 3.971 -10.823 1.00 84.44 202 ILE A C 1
ATOM 1638 O O . ILE A 1 202 ? 8.198 3.018 -11.236 1.00 84.44 202 ILE A O 1
ATOM 1642 N N . ASN A 1 203 ? 6.268 3.817 -10.475 1.00 86.56 203 ASN A N 1
ATOM 1643 C CA . ASN A 1 203 ? 5.529 2.568 -10.588 1.00 86.56 203 ASN A CA 1
ATOM 1644 C C . ASN A 1 203 ? 4.070 2.890 -10.925 1.00 86.56 203 ASN A C 1
ATOM 1646 O O . ASN A 1 203 ? 3.314 3.364 -10.076 1.00 86.56 203 ASN A O 1
ATOM 1650 N N . TYR A 1 204 ? 3.682 2.626 -12.173 1.00 84.94 204 TYR A N 1
ATOM 1651 C CA . TYR A 1 204 ? 2.333 2.900 -12.669 1.00 84.94 204 TYR A CA 1
ATOM 1652 C C . TYR A 1 204 ? 1.257 2.156 -11.872 1.00 84.94 204 TYR A C 1
ATOM 1654 O O . TYR A 1 204 ? 0.222 2.745 -11.565 1.00 84.94 204 TYR A O 1
ATOM 1662 N N . THR A 1 205 ? 1.514 0.902 -11.477 1.00 87.94 205 THR A N 1
ATOM 1663 C CA . THR A 1 205 ? 0.557 0.093 -10.710 1.00 87.94 205 THR A CA 1
ATOM 1664 C C . THR A 1 205 ? 0.222 0.752 -9.383 1.00 87.94 205 THR A C 1
ATOM 1666 O O . THR A 1 205 ? -0.943 0.928 -9.027 1.00 87.94 205 THR A O 1
ATOM 1669 N N . ALA A 1 206 ? 1.266 1.127 -8.647 1.00 91.00 206 ALA A N 1
ATOM 1670 C CA . ALA A 1 206 ? 1.118 1.791 -7.368 1.00 91.00 206 ALA A CA 1
ATOM 1671 C C . ALA A 1 206 ? 0.452 3.160 -7.542 1.00 91.00 206 ALA A C 1
ATOM 1673 O O . ALA A 1 206 ? -0.483 3.482 -6.816 1.00 91.00 206 ALA A O 1
ATOM 1674 N N . PHE A 1 207 ? 0.877 3.944 -8.535 1.00 91.31 207 PHE A N 1
ATOM 1675 C CA . PHE A 1 207 ? 0.323 5.271 -8.786 1.00 91.31 207 PHE A CA 1
ATOM 1676 C C . PHE A 1 207 ? -1.181 5.238 -9.092 1.00 91.31 207 PHE A C 1
ATOM 1678 O O . PHE A 1 207 ? -1.956 5.913 -8.418 1.00 91.31 207 PHE A O 1
ATOM 1685 N N . MET A 1 208 ? -1.620 4.387 -10.023 1.00 89.56 208 MET A N 1
ATOM 1686 C CA . MET A 1 208 ? -3.047 4.211 -10.319 1.00 89.56 208 MET A CA 1
ATOM 1687 C C . MET A 1 208 ? -3.812 3.625 -9.125 1.00 89.56 208 MET A C 1
ATOM 1689 O O . MET A 1 208 ? -4.969 3.972 -8.899 1.00 89.56 208 MET A O 1
ATOM 1693 N N . GLY A 1 209 ? -3.166 2.776 -8.318 1.00 91.19 209 GLY A N 1
ATOM 1694 C CA . GLY A 1 209 ? -3.717 2.327 -7.041 1.00 91.19 209 GLY A CA 1
ATOM 1695 C C . GLY A 1 209 ? -4.032 3.498 -6.105 1.00 91.19 209 GLY A C 1
ATOM 1696 O O . GLY A 1 209 ? -5.129 3.559 -5.559 1.00 91.19 209 GLY A O 1
ATOM 1697 N N . ASN A 1 210 ? -3.121 4.467 -5.978 1.00 93.81 210 ASN A N 1
ATOM 1698 C CA . ASN A 1 210 ? -3.351 5.685 -5.192 1.00 93.81 210 ASN A CA 1
ATOM 1699 C C . ASN A 1 210 ? -4.436 6.589 -5.821 1.00 93.81 210 ASN A C 1
ATOM 1701 O O . ASN A 1 210 ? -5.215 7.194 -5.089 1.00 93.81 210 ASN A O 1
ATOM 1705 N N . MET A 1 211 ? -4.574 6.625 -7.154 1.00 92.06 211 MET A N 1
ATOM 1706 C CA . MET A 1 211 ? -5.707 7.306 -7.807 1.00 92.06 211 MET A CA 1
ATOM 1707 C C . MET A 1 211 ? -7.051 6.679 -7.408 1.00 92.06 211 MET A C 1
ATOM 1709 O O . MET A 1 211 ? -7.989 7.396 -7.067 1.00 92.06 211 MET A O 1
ATOM 1713 N N . LEU A 1 212 ? -7.153 5.344 -7.376 1.00 90.81 212 LEU A N 1
ATOM 1714 C CA . LEU A 1 212 ? -8.369 4.676 -6.899 1.00 90.81 212 LEU A CA 1
ATOM 1715 C C . LEU A 1 212 ? -8.645 4.948 -5.418 1.00 90.81 212 LEU A C 1
ATOM 1717 O O . LEU A 1 212 ? -9.802 5.123 -5.045 1.00 90.81 212 LEU A O 1
ATOM 1721 N N . GLN A 1 213 ? -7.610 5.020 -4.577 1.00 92.69 213 GLN A N 1
ATOM 1722 C CA . GLN A 1 213 ? -7.769 5.401 -3.169 1.00 92.69 213 GLN A CA 1
ATOM 1723 C C . GLN A 1 213 ? -8.407 6.784 -3.019 1.00 92.69 213 GLN A C 1
ATOM 1725 O O . GLN A 1 213 ? -9.258 6.962 -2.150 1.00 92.69 213 GLN A O 1
ATOM 1730 N N . MET A 1 214 ? -8.069 7.729 -3.901 1.00 91.88 214 MET A N 1
ATOM 1731 C CA . MET A 1 214 ? -8.706 9.046 -3.938 1.00 91.88 214 MET A CA 1
ATOM 1732 C C . MET A 1 214 ? -10.217 8.936 -4.200 1.00 91.88 214 MET A C 1
ATOM 1734 O O . MET A 1 214 ? -11.028 9.544 -3.505 1.00 91.88 214 MET A O 1
ATOM 1738 N N . LYS A 1 215 ? -10.633 8.078 -5.141 1.00 88.50 215 LYS A N 1
ATOM 1739 C CA . LYS A 1 215 ? -12.063 7.824 -5.397 1.00 88.50 215 LYS A CA 1
ATOM 1740 C C . LYS A 1 215 ? -12.744 7.117 -4.239 1.00 88.50 215 LYS A C 1
ATOM 1742 O O . LYS A 1 215 ? -13.869 7.473 -3.899 1.00 88.50 215 LYS A O 1
ATOM 1747 N N . ILE A 1 216 ? -12.059 6.180 -3.584 1.00 89.00 216 ILE A N 1
ATOM 1748 C CA . ILE A 1 216 ? -12.554 5.568 -2.347 1.00 89.00 216 ILE A CA 1
ATOM 1749 C C . ILE A 1 216 ? -12.821 6.643 -1.294 1.00 89.00 216 ILE A C 1
ATOM 1751 O O . ILE A 1 216 ? -13.861 6.584 -0.644 1.00 89.00 216 ILE A O 1
ATOM 1755 N N . LEU A 1 217 ? -11.916 7.614 -1.143 1.00 89.19 217 LEU A N 1
ATOM 1756 C CA . LEU A 1 217 ? -12.039 8.714 -0.188 1.00 89.19 217 LEU A CA 1
ATOM 1757 C C . LEU A 1 217 ? -13.272 9.584 -0.477 1.00 89.19 217 LEU A C 1
ATOM 1759 O O . LEU A 1 217 ? -14.004 9.904 0.459 1.00 89.19 217 LEU A O 1
ATOM 1763 N N . SER A 1 218 ? -13.553 9.864 -1.757 1.00 86.50 218 SER A N 1
ATOM 1764 C CA . SER A 1 218 ? -14.718 10.656 -2.197 1.00 86.50 218 SER A CA 1
ATOM 1765 C C . SER A 1 218 ? -16.083 10.010 -1.911 1.00 86.50 218 SER A C 1
ATOM 1767 O O . SER A 1 218 ? -17.105 10.695 -1.883 1.00 86.50 218 SER A O 1
ATOM 1769 N N . PHE A 1 219 ? -16.143 8.692 -1.676 1.00 81.88 219 PHE A N 1
ATOM 1770 C CA . PHE A 1 219 ? -17.407 8.044 -1.332 1.00 81.88 219 PHE A CA 1
ATOM 1771 C C . PHE A 1 219 ? -17.844 8.396 0.095 1.00 81.88 219 PHE A C 1
ATOM 1773 O O . PHE A 1 219 ? -17.099 8.215 1.057 1.00 81.88 219 PHE A O 1
ATOM 1780 N N . ASN A 1 220 ? -19.110 8.796 0.242 1.00 62.75 220 ASN A N 1
ATOM 1781 C CA . ASN A 1 220 ? -19.723 9.127 1.535 1.00 62.75 220 ASN A CA 1
ATOM 1782 C C . ASN A 1 220 ? -20.039 7.903 2.418 1.00 62.75 220 ASN A C 1
ATOM 1784 O O . ASN A 1 220 ? -20.479 8.065 3.556 1.00 62.75 220 ASN A O 1
ATOM 1788 N N . SER A 1 221 ? -19.859 6.674 1.920 1.00 57.84 221 SER A N 1
ATOM 1789 C CA . SER A 1 221 ? -20.177 5.453 2.669 1.00 57.84 221 SER A CA 1
ATOM 1790 C C . SER A 1 221 ? -18.912 4.723 3.127 1.00 57.84 221 SER A C 1
ATOM 1792 O O . SER A 1 221 ? -17.935 4.621 2.387 1.00 57.84 221 SER A O 1
ATOM 1794 N N . LYS A 1 222 ? -18.947 4.160 4.342 1.00 53.84 222 LYS A N 1
ATOM 1795 C CA . LYS A 1 222 ? -17.836 3.402 4.954 1.00 53.84 222 LYS A CA 1
ATOM 1796 C C . LYS A 1 222 ? -17.650 1.993 4.364 1.00 53.84 222 LYS A C 1
ATOM 1798 O O . LYS A 1 222 ? -17.106 1.117 5.032 1.00 53.84 222 LYS A O 1
ATOM 1803 N N . ASN A 1 223 ? -18.145 1.753 3.154 1.00 47.25 223 ASN A N 1
ATOM 1804 C CA . ASN A 1 223 ? -18.119 0.441 2.524 1.00 47.25 223 ASN A CA 1
ATOM 1805 C C . ASN A 1 223 ? -16.811 0.197 1.762 1.00 47.25 223 ASN A C 1
ATOM 1807 O O . ASN A 1 223 ? -16.104 1.120 1.355 1.00 47.25 223 ASN A O 1
ATOM 1811 N N . HIS A 1 224 ? -16.504 -1.084 1.567 1.00 51.09 224 HIS A N 1
ATOM 1812 C CA . HIS A 1 224 ? -15.366 -1.538 0.775 1.00 51.09 224 HIS A CA 1
ATOM 1813 C C . HIS A 1 224 ? -15.709 -1.592 -0.707 1.00 51.09 224 HIS A C 1
ATOM 1815 O O . HIS A 1 224 ? -16.778 -2.072 -1.042 1.00 51.09 224 HIS A O 1
ATOM 1821 N N . TYR A 1 225 ? -14.808 -1.181 -1.589 1.00 47.72 225 TYR A N 1
ATOM 1822 C CA . TYR A 1 225 ? -15.093 -0.972 -3.003 1.00 47.72 225 TYR A CA 1
ATOM 1823 C C . TYR A 1 225 ? -14.029 -1.648 -3.880 1.00 47.72 225 TYR A C 1
ATOM 1825 O O . TYR A 1 225 ? -12.834 -1.485 -3.645 1.00 47.72 225 TYR A O 1
ATOM 1833 N N . ALA A 1 226 ? -14.466 -2.413 -4.884 1.00 39.91 226 ALA A N 1
ATOM 1834 C CA . ALA A 1 226 ? -13.622 -2.976 -5.946 1.00 39.91 226 ALA A CA 1
ATOM 1835 C C . ALA A 1 226 ? -13.883 -2.241 -7.269 1.00 39.91 226 ALA A C 1
ATOM 1837 O O . ALA A 1 226 ? -14.988 -1.760 -7.465 1.00 39.91 226 ALA A O 1
ATOM 1838 N N . PHE A 1 227 ? -12.898 -2.147 -8.161 1.00 42.97 227 PHE A N 1
ATOM 1839 C CA . PHE A 1 227 ? -12.914 -1.228 -9.312 1.00 42.97 227 PHE A CA 1
ATOM 1840 C C . PHE A 1 227 ? -12.655 -1.955 -10.649 1.00 42.97 227 PHE A C 1
ATOM 1842 O O . PHE A 1 227 ? -12.191 -3.091 -10.637 1.00 42.97 227 PHE A O 1
ATOM 1849 N N . LEU A 1 228 ? -12.926 -1.310 -11.794 1.00 35.69 228 LEU A N 1
ATOM 1850 C CA . LEU A 1 228 ? -12.549 -1.744 -13.157 1.00 35.69 228 LEU A CA 1
ATOM 1851 C C . LEU A 1 228 ? -12.345 -0.495 -14.045 1.00 35.69 228 LEU A C 1
ATOM 1853 O O . LEU A 1 228 ? -13.139 0.435 -13.912 1.00 35.69 228 LEU A O 1
ATOM 1857 N N . SER A 1 229 ? -11.322 -0.433 -14.916 1.00 42.81 229 SER A N 1
ATOM 1858 C CA . SER A 1 229 ? -11.066 0.767 -15.749 1.00 42.81 229 SER A CA 1
ATOM 1859 C C . SER A 1 229 ? -10.118 0.590 -16.960 1.00 42.81 229 SER A C 1
ATOM 1861 O O . SER A 1 229 ? -9.451 -0.431 -17.083 1.00 42.81 229 SER A O 1
ATOM 1863 N N . HIS A 1 230 ? -10.057 1.602 -17.848 1.00 41.62 230 HIS A N 1
ATOM 1864 C CA . HIS A 1 230 ? -9.156 1.751 -19.019 1.00 41.62 230 HIS A CA 1
ATOM 1865 C C . HIS A 1 230 ? -8.277 3.017 -18.882 1.00 41.62 230 HIS A C 1
ATOM 1867 O O . HIS A 1 230 ? -8.682 3.922 -18.157 1.00 41.62 230 HIS A O 1
ATOM 1873 N N . TYR A 1 231 ? -7.104 3.099 -19.546 1.00 50.78 231 TYR A N 1
ATOM 1874 C CA . TYR A 1 231 ? -6.160 4.228 -19.374 1.00 50.78 231 TYR A CA 1
ATOM 1875 C C . TYR A 1 231 ? -5.163 4.481 -20.536 1.00 50.78 231 TYR A C 1
ATOM 1877 O O . TYR A 1 231 ? -4.947 3.622 -21.390 1.00 50.78 231 TYR A O 1
ATOM 1885 N N . LYS A 1 232 ? -4.521 5.669 -20.521 1.00 43.75 232 LYS A N 1
ATOM 1886 C CA . LYS A 1 232 ? -3.384 6.134 -21.363 1.00 43.75 232 LYS A CA 1
ATOM 1887 C C . LYS A 1 232 ? -2.343 6.882 -20.489 1.00 43.75 232 LYS A C 1
ATOM 1889 O O . LYS A 1 232 ? -2.645 7.166 -19.338 1.00 43.75 232 LYS A O 1
ATOM 1894 N N . SER A 1 233 ? -1.115 7.138 -20.972 1.00 41.03 233 SER A N 1
ATOM 1895 C CA . SER A 1 233 ? 0.041 7.607 -20.158 1.00 41.03 233 SER A CA 1
ATOM 1896 C C . SER A 1 233 ? 0.799 8.812 -20.751 1.00 41.03 233 SER A C 1
ATOM 1898 O O . SER A 1 233 ? 1.110 8.734 -21.936 1.00 41.03 233 SER A O 1
ATOM 1900 N N . VAL A 1 234 ? 1.201 9.829 -19.950 1.00 46.22 234 VAL A N 1
ATOM 1901 C CA . VAL A 1 234 ? 2.232 10.870 -20.270 1.00 46.22 234 VAL A CA 1
ATOM 1902 C C . VAL A 1 234 ? 2.846 11.543 -19.001 1.00 46.22 234 VAL A C 1
ATOM 1904 O O . VAL A 1 234 ? 2.120 11.777 -18.037 1.00 46.22 234 VAL A O 1
ATOM 1907 N N . ASP A 1 235 ? 4.163 11.827 -19.086 1.00 44.38 235 ASP A N 1
ATOM 1908 C CA . ASP A 1 235 ? 5.166 12.695 -18.399 1.00 44.38 235 ASP A CA 1
ATOM 1909 C C . ASP A 1 235 ? 5.219 13.028 -16.889 1.00 44.38 235 ASP A C 1
ATOM 1911 O O . ASP A 1 235 ? 4.240 13.100 -16.152 1.00 44.38 235 ASP A O 1
ATOM 1915 N N . PHE A 1 236 ? 6.477 13.238 -16.464 1.00 55.19 236 PHE A N 1
ATOM 1916 C CA . PHE A 1 236 ? 7.039 13.102 -15.120 1.00 55.19 236 PHE A CA 1
ATOM 1917 C C . PHE A 1 236 ? 7.123 14.423 -14.337 1.00 55.19 236 PHE A C 1
ATOM 1919 O O . PHE A 1 236 ? 7.926 15.300 -14.656 1.00 55.19 236 PHE A O 1
ATOM 1926 N N . VAL A 1 237 ? 6.382 14.499 -13.229 1.00 54.81 237 VAL A N 1
ATOM 1927 C CA . VAL A 1 237 ? 6.566 15.479 -12.143 1.00 54.81 237 VAL A CA 1
ATOM 1928 C C . VAL A 1 237 ? 6.619 14.713 -10.816 1.00 54.81 237 VAL A C 1
ATOM 1930 O O . VAL A 1 237 ? 6.036 13.639 -10.686 1.00 54.81 237 VAL A O 1
ATOM 1933 N N . THR A 1 238 ? 7.371 15.228 -9.841 1.0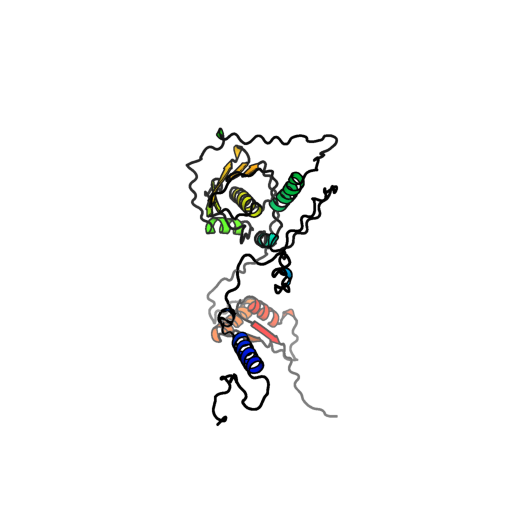0 72.25 238 THR A N 1
ATOM 1934 C CA . THR A 1 238 ? 7.640 14.577 -8.545 1.00 72.25 238 THR A CA 1
ATOM 1935 C C . THR A 1 238 ? 6.378 14.327 -7.718 1.00 72.25 238 THR A C 1
ATOM 1937 O O . THR A 1 238 ? 6.232 13.252 -7.134 1.00 72.25 238 THR A O 1
ATOM 1940 N N . ASP A 1 239 ? 5.458 15.290 -7.715 1.00 83.94 239 ASP A N 1
ATOM 1941 C CA . ASP A 1 239 ? 4.122 15.160 -7.143 1.00 83.94 239 ASP A CA 1
ATOM 1942 C C . ASP A 1 239 ? 3.109 15.564 -8.207 1.00 83.94 239 ASP A C 1
ATOM 1944 O O . ASP A 1 239 ? 3.266 16.596 -8.859 1.00 83.94 239 ASP A O 1
ATOM 1948 N N . LEU A 1 240 ? 2.095 14.731 -8.398 1.00 87.69 240 LEU A N 1
ATOM 1949 C CA . LEU A 1 240 ? 1.100 14.903 -9.444 1.00 87.69 240 LEU A CA 1
ATOM 1950 C C . LEU A 1 240 ? -0.244 15.255 -8.800 1.00 87.69 240 LEU A C 1
ATOM 1952 O O . LEU A 1 240 ? -0.672 14.538 -7.886 1.00 87.69 240 LEU A O 1
ATOM 1956 N N . PRO A 1 241 ? -0.916 16.327 -9.255 1.00 89.88 241 PRO A N 1
ATOM 1957 C CA . PRO A 1 241 ? -2.267 16.626 -8.809 1.00 89.88 241 PRO A CA 1
ATOM 1958 C C . PRO A 1 241 ? -3.219 15.538 -9.313 1.00 89.88 241 PRO A C 1
ATOM 1960 O O . PRO A 1 241 ? -3.069 15.028 -10.429 1.00 89.88 241 PRO A O 1
ATOM 1963 N N . VAL A 1 242 ? -4.186 15.161 -8.485 1.00 90.75 242 VAL A N 1
ATOM 1964 C CA . VAL A 1 242 ? -5.267 14.234 -8.821 1.00 90.75 242 VAL A CA 1
ATOM 1965 C C . VAL A 1 242 ? -6.605 14.936 -8.636 1.00 90.75 242 VAL A C 1
ATOM 1967 O O . VAL A 1 242 ? -6.855 15.554 -7.602 1.00 90.75 242 VAL A O 1
ATOM 1970 N N . HIS A 1 243 ? -7.467 14.822 -9.643 1.00 89.31 243 HIS A N 1
ATOM 1971 C CA . HIS A 1 243 ? -8.799 15.415 -9.646 1.00 89.31 243 HIS A CA 1
ATOM 1972 C C . HIS A 1 243 ? -9.864 14.373 -9.978 1.00 89.31 243 HIS A C 1
ATOM 1974 O O . HIS A 1 243 ? -9.678 13.536 -10.864 1.00 89.31 243 HIS A O 1
ATOM 1980 N N . ILE A 1 244 ? -10.990 14.440 -9.271 1.00 87.88 244 ILE A N 1
ATOM 1981 C CA . ILE A 1 244 ? -12.174 13.613 -9.487 1.00 87.88 244 ILE A CA 1
ATOM 1982 C C . ILE A 1 244 ? -13.296 14.485 -10.031 1.00 87.88 244 ILE A C 1
ATOM 1984 O O . ILE A 1 244 ? -13.741 15.434 -9.388 1.00 87.88 244 ILE A O 1
ATOM 1988 N N . TYR A 1 245 ? -13.789 14.109 -11.204 1.00 84.44 245 TYR A N 1
ATOM 1989 C CA . TYR A 1 245 ? -14.880 14.779 -11.892 1.00 84.44 245 TYR A CA 1
ATOM 1990 C C . TYR A 1 245 ? -16.124 13.895 -11.833 1.00 84.44 245 TYR A C 1
ATOM 1992 O O . TYR A 1 245 ? -16.305 13.007 -12.663 1.00 84.44 245 TYR A O 1
ATOM 2000 N N . ASP A 1 246 ? -16.991 14.132 -10.845 1.00 81.69 246 ASP A N 1
ATOM 2001 C CA . ASP A 1 246 ? -18.207 13.327 -10.640 1.00 81.69 246 ASP A CA 1
ATOM 2002 C C . ASP A 1 246 ? -19.140 13.345 -11.860 1.00 81.69 246 ASP A C 1
ATOM 2004 O O . ASP A 1 246 ? -19.723 12.323 -12.208 1.00 81.69 246 ASP A O 1
ATOM 2008 N N . CYS A 1 247 ? -19.253 14.489 -12.544 1.00 75.69 247 CYS A N 1
ATOM 2009 C CA . CYS A 1 247 ? -20.091 14.643 -13.737 1.00 75.69 247 CYS A CA 1
ATOM 2010 C C . CYS A 1 247 ? -19.587 13.847 -14.951 1.00 75.69 247 CYS A C 1
ATOM 2012 O O . CYS A 1 247 ? -20.380 13.533 -15.835 1.00 75.69 247 CYS A O 1
ATOM 2014 N N . LEU A 1 248 ? -18.293 13.521 -14.985 1.00 72.88 248 LEU A N 1
ATOM 2015 C CA . LEU A 1 248 ? -17.651 12.741 -16.048 1.00 72.88 248 LEU A CA 1
ATOM 2016 C C . LEU A 1 248 ? -17.357 11.302 -15.606 1.00 72.88 248 LEU A C 1
ATOM 2018 O O . LEU A 1 248 ? -16.817 10.522 -16.384 1.00 72.88 248 LEU A O 1
ATOM 2022 N N . ASP A 1 249 ? -17.669 10.973 -14.348 1.00 80.44 249 ASP A N 1
ATOM 2023 C CA . ASP A 1 249 ? -17.228 9.764 -13.654 1.00 80.44 249 ASP A CA 1
ATOM 2024 C C . ASP A 1 249 ? -15.755 9.417 -13.936 1.00 80.44 249 ASP A C 1
ATOM 2026 O O . ASP A 1 249 ? -15.411 8.293 -14.310 1.00 80.44 249 ASP A O 1
ATOM 2030 N N . ALA A 1 250 ? -14.886 10.423 -13.794 1.00 81.44 250 ALA A N 1
ATOM 2031 C CA . ALA A 1 250 ? -13.483 10.349 -14.184 1.00 81.44 250 ALA A CA 1
ATOM 2032 C C . ALA A 1 250 ? -12.541 10.729 -13.035 1.00 81.44 250 ALA A C 1
ATOM 2034 O O . ALA A 1 250 ? -12.831 11.630 -12.247 1.00 81.44 250 ALA A O 1
ATOM 2035 N N . ILE A 1 251 ? -11.389 10.061 -12.969 1.00 87.69 251 ILE A N 1
ATOM 2036 C CA . ILE A 1 251 ? -10.231 10.453 -12.161 1.00 87.69 251 ILE A CA 1
ATOM 2037 C C . ILE A 1 251 ? -9.096 10.789 -13.116 1.00 87.69 251 ILE A C 1
ATOM 2039 O O . ILE A 1 251 ? -8.740 9.967 -13.962 1.00 87.69 251 ILE A O 1
ATOM 2043 N N . VAL A 1 252 ? -8.500 11.964 -12.955 1.00 85.44 252 VAL A N 1
ATOM 2044 C CA . VAL A 1 252 ? -7.417 12.443 -13.815 1.00 85.44 252 VAL A CA 1
ATOM 2045 C C . VAL A 1 252 ? -6.216 12.806 -12.958 1.00 85.44 252 VAL A C 1
ATOM 2047 O O . VAL A 1 252 ? -6.349 13.526 -11.971 1.00 85.44 252 VAL A O 1
ATOM 2050 N N . SER A 1 253 ? -5.040 12.302 -13.324 1.00 86.62 253 SER A N 1
ATOM 2051 C CA . SER A 1 253 ? -3.775 12.708 -12.713 1.00 86.62 253 SER A CA 1
ATOM 2052 C C . SER A 1 253 ? -2.617 12.533 -13.689 1.00 86.62 253 SER A C 1
ATOM 2054 O O . SER A 1 253 ? -2.419 11.452 -14.251 1.00 86.62 253 SER A O 1
ATOM 2056 N N . GLY A 1 254 ? -1.848 13.604 -13.908 1.00 80.62 254 GLY A N 1
ATOM 2057 C CA . GLY A 1 254 ? -0.807 13.633 -14.937 1.00 80.62 254 GLY A CA 1
ATOM 2058 C C . GLY A 1 254 ? -1.381 13.307 -16.319 1.00 80.62 254 GLY A C 1
ATOM 2059 O O . GLY A 1 254 ? -2.347 13.925 -16.760 1.00 80.62 254 GLY A O 1
ATOM 2060 N N . GLY A 1 255 ? -0.802 12.316 -16.997 1.00 74.38 255 GLY A N 1
ATOM 2061 C CA . GLY A 1 255 ? -1.328 11.795 -18.261 1.00 74.38 255 GLY A CA 1
ATOM 2062 C C . GLY A 1 255 ? -2.299 10.618 -18.137 1.00 74.38 255 GLY A C 1
ATOM 2063 O O . GLY A 1 255 ? -2.609 10.026 -19.168 1.00 74.38 255 GLY A O 1
ATOM 2064 N N . ILE A 1 256 ? -2.726 10.244 -16.925 1.00 80.00 256 ILE A N 1
ATOM 2065 C CA . ILE A 1 256 ? -3.594 9.087 -16.675 1.00 80.00 256 ILE A CA 1
ATOM 2066 C C . ILE A 1 256 ? -5.020 9.552 -16.404 1.00 80.00 256 ILE A C 1
ATOM 2068 O O . ILE A 1 256 ? -5.267 10.406 -15.554 1.00 80.00 256 ILE A O 1
ATOM 2072 N N . GLU A 1 257 ? -5.954 8.923 -17.107 1.00 79.88 257 GLU A N 1
ATOM 2073 C CA . GLU A 1 257 ? -7.389 9.138 -16.993 1.00 79.88 257 GLU A CA 1
ATOM 2074 C C . GLU A 1 257 ? -8.070 7.790 -16.750 1.00 79.88 257 GLU A C 1
ATOM 2076 O O . GLU A 1 257 ? -7.768 6.808 -17.430 1.00 79.88 257 GLU A O 1
ATOM 2081 N N . ILE A 1 258 ? -8.944 7.740 -15.746 1.00 82.50 258 ILE A N 1
ATOM 2082 C CA . ILE A 1 258 ? -9.667 6.543 -15.321 1.00 82.50 258 ILE A CA 1
ATOM 2083 C C . ILE A 1 258 ? -11.157 6.880 -15.272 1.00 82.50 258 ILE A C 1
ATOM 2085 O O . ILE A 1 258 ? -11.576 7.634 -14.396 1.00 82.50 258 ILE A O 1
ATOM 2089 N N . CYS A 1 259 ? -11.950 6.301 -16.173 1.00 79.50 259 CYS A N 1
ATOM 2090 C CA . CYS A 1 259 ? -13.385 6.581 -16.303 1.00 79.50 259 CYS A CA 1
ATOM 2091 C C . CYS A 1 259 ? -14.263 5.357 -16.024 1.00 79.50 259 CYS A C 1
ATOM 2093 O O . CYS A 1 259 ? -13.811 4.215 -16.155 1.00 79.50 259 CYS A O 1
ATOM 2095 N N . GLY A 1 260 ? -15.540 5.601 -15.716 1.00 70.50 260 GLY A N 1
ATOM 2096 C CA . GLY A 1 260 ? -16.572 4.558 -15.657 1.00 70.50 260 GLY A CA 1
ATOM 2097 C C . GLY A 1 260 ? -16.409 3.619 -14.465 1.00 70.50 260 GLY A C 1
ATOM 2098 O O . GLY A 1 260 ? -16.686 2.418 -14.554 1.00 70.50 260 GLY A O 1
ATOM 2099 N N . ILE A 1 261 ? -15.909 4.157 -13.359 1.00 74.06 261 ILE A N 1
ATOM 2100 C CA . ILE A 1 261 ? -15.589 3.401 -12.164 1.00 74.06 261 ILE A CA 1
ATOM 2101 C C . ILE A 1 261 ? -16.881 2.927 -11.499 1.00 74.06 261 ILE A C 1
ATOM 2103 O O . ILE A 1 261 ? -17.621 3.682 -10.872 1.00 74.06 261 ILE A O 1
ATOM 2107 N N . LYS A 1 262 ? -17.110 1.616 -11.557 1.00 72.00 262 LYS A N 1
ATOM 2108 C CA . LYS A 1 262 ? -18.169 0.959 -10.790 1.00 72.00 262 LYS A CA 1
ATOM 2109 C C . LYS A 1 262 ? -17.569 0.235 -9.611 1.00 72.00 262 LYS A C 1
ATOM 2111 O O . LYS A 1 262 ? -16.629 -0.537 -9.783 1.00 72.00 262 LYS A O 1
ATOM 2116 N N . ALA A 1 263 ? -18.154 0.463 -8.439 1.00 68.62 263 ALA A N 1
ATOM 2117 C CA . ALA A 1 263 ? -17.697 -0.179 -7.230 1.00 68.62 263 ALA A CA 1
ATOM 2118 C C . ALA A 1 263 ? -18.805 -0.842 -6.419 1.00 68.62 263 ALA A C 1
ATOM 2120 O O . ALA A 1 263 ? -19.870 -0.273 -6.188 1.00 68.62 263 ALA A O 1
ATOM 2121 N N . THR A 1 264 ? -18.526 -2.064 -5.968 1.00 69.12 264 THR A N 1
ATOM 2122 C CA . THR A 1 264 ? -19.450 -2.892 -5.187 1.00 69.12 264 THR A CA 1
ATOM 2123 C C . THR A 1 264 ? -18.989 -3.006 -3.742 1.00 69.12 264 THR A C 1
ATOM 2125 O O . THR A 1 264 ? -17.823 -3.317 -3.504 1.00 69.12 264 THR A O 1
ATOM 2128 N N . ALA A 1 265 ? -19.923 -2.813 -2.804 1.00 66.25 265 ALA A N 1
ATOM 2129 C CA . ALA A 1 265 ? -19.700 -2.979 -1.372 1.00 66.25 265 ALA A CA 1
ATOM 2130 C C . ALA A 1 265 ? -19.284 -4.424 -1.029 1.00 66.25 265 ALA A C 1
ATOM 2132 O O . ALA A 1 265 ? -20.032 -5.358 -1.318 1.00 66.25 265 ALA A O 1
ATOM 2133 N N . ILE A 1 266 ? -18.133 -4.617 -0.382 1.00 66.00 266 ILE A N 1
ATOM 2134 C CA . ILE A 1 266 ? -17.710 -5.928 0.144 1.00 66.00 266 ILE A CA 1
ATOM 2135 C C . ILE A 1 266 ? -18.042 -6.012 1.641 1.00 66.00 266 ILE A C 1
ATOM 2137 O O . ILE A 1 266 ? -17.804 -5.066 2.396 1.00 66.00 266 ILE A O 1
ATOM 2141 N N . SER A 1 267 ? -18.597 -7.150 2.077 1.00 60.03 267 SER A N 1
ATOM 2142 C CA . SER A 1 267 ? -18.954 -7.382 3.482 1.00 60.03 267 SER A CA 1
ATOM 2143 C C . SER A 1 267 ? -17.721 -7.331 4.380 1.00 60.03 267 SER A C 1
ATOM 2145 O O . SER A 1 267 ? -16.807 -8.143 4.238 1.00 60.03 267 SER A O 1
ATOM 2147 N N . ARG A 1 268 ? -17.746 -6.431 5.365 1.00 62.84 268 ARG A N 1
ATOM 2148 C CA . ARG A 1 268 ? -16.713 -6.345 6.398 1.00 62.84 268 ARG A CA 1
ATOM 2149 C C . ARG A 1 268 ? -16.816 -7.536 7.343 1.00 62.84 268 ARG A C 1
ATOM 2151 O O . ARG A 1 268 ? -17.911 -7.920 7.761 1.00 62.84 268 ARG A O 1
ATOM 2158 N N . ARG A 1 269 ? -15.675 -8.099 7.739 1.00 59.16 269 ARG A N 1
ATOM 2159 C CA . ARG A 1 269 ? -15.652 -9.076 8.832 1.00 59.16 269 ARG A CA 1
ATOM 2160 C C . ARG A 1 269 ? -15.828 -8.326 10.151 1.00 59.16 269 ARG A C 1
ATOM 2162 O O . ARG A 1 269 ? -14.992 -7.506 10.519 1.00 59.16 269 ARG A O 1
ATOM 2169 N N . LEU A 1 270 ? -16.914 -8.601 10.867 1.00 57.00 270 LEU A N 1
ATOM 2170 C CA . LEU A 1 270 ? -17.089 -8.105 12.229 1.00 57.00 270 LEU A CA 1
ATOM 2171 C C . LEU A 1 270 ? -16.085 -8.830 13.130 1.00 57.00 270 LEU A C 1
ATOM 2173 O O . LEU A 1 270 ? -16.294 -9.984 13.508 1.00 57.00 270 LEU A O 1
ATOM 2177 N N . THR A 1 271 ? -14.976 -8.172 13.463 1.00 54.88 271 THR A N 1
ATOM 2178 C CA . THR A 1 271 ? -14.154 -8.599 14.595 1.00 54.88 271 THR A CA 1
ATOM 2179 C C . THR A 1 271 ? -15.014 -8.403 15.837 1.00 54.88 271 THR A C 1
ATOM 2181 O O . THR A 1 271 ? -15.272 -7.270 16.239 1.00 54.88 271 THR A O 1
ATOM 2184 N N . LYS A 1 272 ? -15.532 -9.499 16.400 1.00 50.75 272 LYS A N 1
ATOM 2185 C CA . LYS A 1 272 ? -16.322 -9.507 17.636 1.00 50.75 272 LYS A CA 1
ATOM 2186 C C . LYS A 1 272 ? -15.390 -9.162 18.807 1.00 50.75 272 LYS A C 1
ATOM 2188 O O . LYS A 1 272 ? -14.958 -10.035 19.546 1.00 50.75 272 LYS A O 1
ATOM 2193 N N . ILE A 1 273 ? -15.010 -7.893 18.934 1.00 57.28 273 ILE A N 1
ATOM 2194 C CA . ILE A 1 273 ? -14.408 -7.384 20.164 1.00 57.28 273 ILE A CA 1
ATOM 2195 C C . ILE A 1 273 ? -15.591 -7.126 21.086 1.00 57.28 273 ILE A C 1
ATOM 2197 O O . ILE A 1 273 ? -16.285 -6.121 20.950 1.00 57.28 273 ILE A O 1
ATOM 2201 N N . GLN A 1 274 ? -15.895 -8.091 21.948 1.00 54.41 274 GLN A N 1
ATOM 2202 C CA . GLN A 1 274 ? -16.893 -7.889 22.984 1.00 54.41 274 GLN A CA 1
ATOM 2203 C C . GLN A 1 274 ? -16.271 -6.961 24.026 1.00 54.41 274 GLN A C 1
ATOM 2205 O O . GLN A 1 274 ? -15.403 -7.367 24.790 1.00 54.41 274 GLN A O 1
ATOM 2210 N N . THR A 1 275 ? -16.660 -5.690 23.998 1.00 58.06 275 THR A N 1
ATOM 2211 C CA . THR A 1 275 ? -16.275 -4.727 25.027 1.00 58.06 275 THR A CA 1
ATOM 2212 C C . THR A 1 275 ? -16.977 -5.112 26.323 1.00 58.06 275 THR A C 1
ATOM 2214 O O . THR A 1 275 ? -18.208 -5.144 26.371 1.00 58.06 275 THR A O 1
ATOM 2217 N N . ILE A 1 276 ? -16.198 -5.437 27.350 1.00 66.38 276 ILE A N 1
ATOM 2218 C CA . ILE A 1 276 ? -16.703 -5.670 28.701 1.00 66.38 276 ILE A CA 1
ATOM 2219 C C . ILE A 1 276 ? -16.806 -4.300 29.374 1.00 66.38 276 ILE A C 1
ATOM 2221 O O . ILE A 1 276 ? -15.864 -3.510 29.316 1.00 66.38 276 ILE A O 1
ATOM 2225 N N . TYR A 1 277 ? -17.965 -4.001 29.955 1.00 72.19 277 TYR A N 1
ATOM 2226 C CA . TYR A 1 277 ? -18.160 -2.818 30.787 1.00 72.19 277 TYR A CA 1
ATOM 2227 C C . TYR A 1 277 ? -18.061 -3.243 32.248 1.00 72.19 277 TYR A C 1
ATOM 2229 O O . TYR A 1 277 ? -18.774 -4.152 32.672 1.00 72.19 277 TYR A O 1
ATOM 2237 N N . GLU A 1 278 ? -17.190 -2.583 33.002 1.00 74.56 278 GLU A N 1
ATOM 2238 C CA . GLU A 1 278 ? -17.062 -2.763 34.444 1.00 74.56 278 GLU A CA 1
ATOM 2239 C C . GLU A 1 278 ? -17.498 -1.473 35.138 1.00 74.56 278 GLU A C 1
ATOM 2241 O O . GLU A 1 278 ? -17.038 -0.382 34.798 1.00 74.56 278 GLU A O 1
ATOM 2246 N N . GLU A 1 279 ? -18.420 -1.595 36.087 1.00 81.19 279 GLU A N 1
ATOM 2247 C CA . GLU A 1 279 ? -18.865 -0.491 36.929 1.00 81.19 279 GLU A CA 1
ATOM 2248 C C . GLU A 1 279 ? -18.167 -0.578 38.289 1.00 81.19 279 GLU A C 1
ATOM 2250 O O . GLU A 1 279 ? -18.116 -1.646 38.903 1.00 81.19 279 GLU A O 1
ATOM 2255 N N . TYR A 1 280 ? -17.636 0.552 38.759 1.00 82.94 280 TYR A N 1
ATOM 2256 C CA . TYR A 1 280 ? -17.032 0.669 40.083 1.00 82.94 280 TYR A CA 1
ATOM 2257 C C . TYR A 1 280 ? -18.050 1.253 41.061 1.00 82.94 280 TYR A C 1
ATOM 2259 O O . TYR A 1 280 ? -18.448 2.410 40.939 1.00 82.94 280 TYR A O 1
ATOM 2267 N N . SER A 1 281 ? -18.428 0.465 42.064 1.00 83.62 281 SER A N 1
ATOM 2268 C CA . SER A 1 281 ? -19.292 0.887 43.166 1.00 83.62 281 SER A CA 1
ATOM 2269 C C . SER A 1 281 ? -18.554 0.774 44.494 1.00 83.62 281 SER A C 1
ATOM 2271 O O . SER A 1 281 ? -17.818 -0.187 44.722 1.00 83.62 281 SER A O 1
ATOM 2273 N N . PHE A 1 282 ? -18.783 1.720 45.404 1.00 86.81 282 PHE A N 1
ATOM 2274 C CA . PHE A 1 282 ? -18.303 1.583 46.775 1.00 86.81 282 PHE A CA 1
ATOM 2275 C C . PHE A 1 282 ? -19.093 0.486 47.494 1.00 86.81 282 PHE A C 1
ATOM 2277 O O . PHE A 1 282 ? -20.318 0.563 47.568 1.00 86.81 282 PHE A O 1
ATOM 2284 N N . ILE A 1 283 ? -18.389 -0.507 48.040 1.00 83.81 283 ILE A N 1
ATOM 2285 C CA . ILE A 1 283 ? -18.991 -1.596 48.811 1.00 83.81 283 ILE A CA 1
ATOM 2286 C C . ILE A 1 283 ? -18.418 -1.538 50.232 1.00 83.81 283 ILE A C 1
ATOM 2288 O O . ILE A 1 283 ? -17.222 -1.783 50.419 1.00 83.81 283 ILE A O 1
ATOM 2292 N N . PRO A 1 284 ? -19.230 -1.179 51.246 1.00 85.56 284 P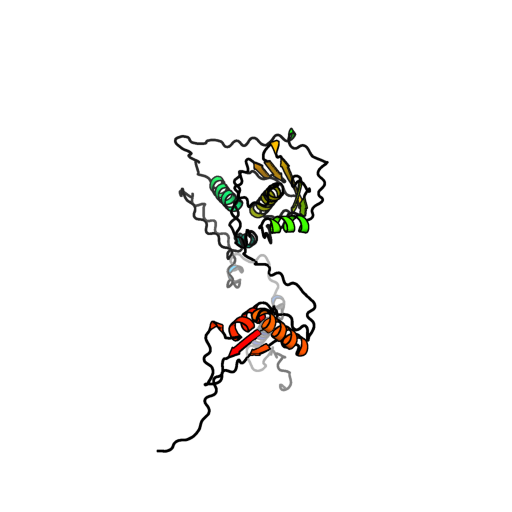RO A N 1
ATOM 2293 C CA . PRO A 1 284 ? -18.778 -1.172 52.629 1.00 85.56 284 PRO A CA 1
ATOM 2294 C C . PRO A 1 284 ? -18.358 -2.581 53.067 1.00 85.56 284 PRO A C 1
ATOM 2296 O O . PRO A 1 284 ? -19.052 -3.557 52.797 1.00 85.56 284 PRO A O 1
ATOM 2299 N N . TYR A 1 285 ? -17.261 -2.693 53.825 1.00 80.62 285 TYR A N 1
ATOM 2300 C CA . TYR A 1 285 ? -16.747 -3.986 54.313 1.00 80.62 285 TYR A CA 1
ATOM 2301 C C . TYR A 1 285 ? -17.771 -4.788 55.144 1.00 80.62 285 TYR A C 1
ATOM 2303 O O . TYR A 1 285 ? -17.708 -6.013 55.212 1.00 80.62 285 TYR A O 1
ATOM 2311 N N . ARG A 1 286 ? -18.723 -4.103 55.789 1.00 81.62 286 ARG A N 1
ATOM 2312 C CA . ARG A 1 286 ? -19.828 -4.709 56.544 1.00 81.62 286 ARG A CA 1
ATOM 2313 C C . ARG A 1 286 ? -21.127 -3.973 56.242 1.00 81.62 286 ARG A C 1
ATOM 2315 O O . ARG A 1 286 ? -21.500 -3.071 56.983 1.00 81.62 286 ARG A O 1
ATOM 2322 N N . ASP A 1 287 ? -21.787 -4.361 55.160 1.00 78.69 287 ASP A N 1
ATOM 2323 C CA . ASP A 1 287 ? -23.087 -3.795 54.768 1.00 78.69 287 ASP A CA 1
ATOM 2324 C C . ASP A 1 287 ? -24.264 -4.758 55.027 1.00 78.69 287 ASP A C 1
ATOM 2326 O O . ASP A 1 287 ? -25.425 -4.385 54.936 1.00 78.69 287 ASP A O 1
ATOM 2330 N N . ASN A 1 288 ? -23.994 -6.034 55.349 1.00 78.75 288 ASN A N 1
ATOM 2331 C CA . ASN A 1 288 ? -25.000 -7.113 55.434 1.00 78.75 288 ASN A CA 1
ATOM 2332 C C . ASN A 1 288 ? -25.922 -7.223 54.196 1.00 78.75 288 ASN A C 1
ATOM 2334 O O . ASN A 1 288 ? -26.948 -7.903 54.244 1.00 78.75 288 ASN A O 1
ATOM 2338 N N . ALA A 1 289 ? -25.564 -6.565 53.092 1.00 81.25 289 ALA A N 1
ATOM 2339 C CA . ALA A 1 289 ? -26.306 -6.584 51.851 1.00 81.25 289 ALA A CA 1
ATOM 2340 C C . ALA A 1 289 ? -26.199 -7.966 51.198 1.00 81.25 289 ALA A C 1
ATOM 2342 O O . ALA A 1 289 ? -25.135 -8.589 51.176 1.00 81.25 289 ALA A O 1
ATOM 2343 N N . MET A 1 290 ? -27.317 -8.449 50.659 1.00 81.38 290 MET A N 1
ATOM 2344 C CA . MET A 1 290 ? -27.347 -9.705 49.920 1.00 81.38 290 MET A CA 1
ATOM 2345 C C . MET A 1 290 ? -26.689 -9.495 48.552 1.00 81.38 290 MET A C 1
ATOM 2347 O O . MET A 1 290 ? -27.129 -8.647 47.778 1.00 81.38 290 MET A O 1
ATOM 2351 N N . MET A 1 291 ? -25.642 -10.265 48.257 1.00 83.94 291 MET A N 1
ATOM 2352 C CA . MET A 1 291 ? -24.869 -10.177 47.016 1.00 83.94 291 MET A CA 1
ATOM 2353 C C . MET A 1 291 ? -24.723 -11.565 46.379 1.00 83.94 291 MET A C 1
ATOM 2355 O O . MET A 1 291 ? -24.829 -12.582 47.065 1.00 83.94 291 MET A O 1
ATOM 2359 N N . SER A 1 292 ? -24.516 -11.622 45.060 1.00 88.25 292 SER A N 1
ATOM 2360 C CA . SER A 1 292 ? -24.337 -12.894 44.357 1.00 88.25 292 SER A CA 1
ATOM 2361 C C . SER A 1 292 ? -22.998 -13.547 44.720 1.00 88.25 292 SER A C 1
ATOM 2363 O O . SER A 1 292 ? -21.999 -12.861 44.937 1.00 88.25 292 SER A O 1
ATOM 2365 N N . LEU A 1 293 ? -22.952 -14.883 44.731 1.00 84.31 293 LEU A N 1
ATOM 2366 C CA . LEU A 1 293 ? -21.724 -15.643 44.993 1.00 84.31 293 LEU A CA 1
ATOM 2367 C C . LEU A 1 293 ? -20.590 -15.246 44.034 1.00 84.31 293 LEU A C 1
ATOM 2369 O O . LEU A 1 293 ? -19.445 -15.070 44.443 1.00 84.31 293 LEU A O 1
ATOM 2373 N N . LYS A 1 294 ? -20.940 -15.033 42.760 1.00 85.44 294 LYS A N 1
ATOM 2374 C CA . LYS A 1 294 ? -20.015 -14.610 41.706 1.00 85.44 294 LYS A CA 1
ATOM 2375 C C . LYS A 1 294 ? -19.375 -13.254 42.013 1.00 85.44 294 LYS A C 1
ATOM 2377 O O . LYS A 1 294 ? -18.168 -13.101 41.841 1.00 85.44 294 LYS A O 1
ATOM 2382 N N . ASP A 1 295 ? -20.156 -12.293 42.499 1.00 86.50 295 ASP A N 1
ATOM 2383 C CA . ASP A 1 295 ? -19.655 -10.963 42.860 1.00 86.50 295 ASP A CA 1
ATOM 2384 C C . ASP A 1 295 ? -18.802 -10.986 44.127 1.00 86.50 295 ASP A C 1
ATOM 2386 O O . ASP A 1 295 ? -17.790 -10.289 44.184 1.00 86.50 295 ASP A O 1
ATOM 2390 N N . VAL A 1 296 ? -19.156 -11.831 45.104 1.00 87.50 296 VAL A N 1
ATOM 2391 C CA . VAL A 1 296 ? -18.369 -12.009 46.335 1.00 87.50 296 VAL A CA 1
ATOM 2392 C C . VAL A 1 296 ? -16.985 -12.545 45.988 1.00 87.50 296 VAL A C 1
ATOM 2394 O O . VAL A 1 296 ? -15.983 -11.932 46.348 1.00 87.50 296 VAL A O 1
ATOM 2397 N N . VAL A 1 297 ? -16.925 -13.643 45.231 1.00 88.31 297 VAL A N 1
ATOM 2398 C CA . VAL A 1 297 ? -15.664 -14.266 44.806 1.00 88.31 297 VAL A CA 1
ATOM 2399 C C . VAL A 1 297 ? -14.835 -13.292 43.969 1.00 88.31 297 VAL A C 1
ATOM 2401 O O . VAL A 1 297 ? -13.636 -13.147 44.205 1.00 88.31 297 VAL A O 1
ATOM 2404 N N . ARG A 1 298 ? -15.468 -12.564 43.039 1.00 87.56 298 ARG A N 1
ATOM 2405 C CA . ARG A 1 298 ? -14.810 -11.536 42.220 1.00 87.56 298 ARG A CA 1
ATOM 2406 C C . ARG A 1 298 ? -14.184 -10.432 43.073 1.00 87.56 298 ARG A C 1
ATOM 2408 O O . ARG A 1 298 ? -13.009 -10.127 42.889 1.00 87.56 298 ARG A O 1
ATOM 2415 N N . MET A 1 299 ? -14.925 -9.881 44.035 1.00 87.19 299 MET A N 1
ATOM 2416 C CA . MET A 1 299 ? -14.392 -8.896 44.981 1.00 87.19 299 MET A CA 1
ATOM 2417 C C . MET A 1 299 ? -13.234 -9.453 45.803 1.00 87.19 299 MET A C 1
ATOM 2419 O O . MET A 1 299 ? -12.216 -8.782 45.941 1.00 87.19 299 MET A O 1
ATOM 2423 N N . SER A 1 300 ? -13.365 -10.666 46.344 1.00 88.75 300 SER A N 1
ATOM 2424 C CA . SER A 1 300 ? -12.314 -11.285 47.155 1.00 88.75 300 SER A CA 1
ATOM 2425 C C . SER A 1 300 ? -11.016 -11.455 46.369 1.00 88.75 300 SER A C 1
ATOM 2427 O O . SER A 1 300 ? -9.945 -11.140 46.885 1.00 88.75 300 SER A O 1
ATOM 2429 N N . VAL A 1 301 ? -11.107 -11.893 45.109 1.00 87.81 301 VAL A N 1
ATOM 2430 C CA . VAL A 1 301 ? -9.949 -12.020 44.215 1.00 87.81 301 VAL A CA 1
ATOM 2431 C C . VAL A 1 301 ? -9.343 -10.649 43.901 1.00 87.81 301 VAL A C 1
ATOM 2433 O O . VAL A 1 301 ? -8.125 -10.509 43.971 1.00 87.81 301 VAL A O 1
ATOM 2436 N N . HIS A 1 302 ? -10.161 -9.629 43.615 1.00 86.25 302 HIS A N 1
ATOM 2437 C CA . HIS A 1 302 ? -9.678 -8.265 43.355 1.00 86.25 302 HIS A CA 1
ATOM 2438 C C . HIS A 1 302 ? -8.961 -7.657 44.570 1.00 86.25 302 HIS A C 1
ATOM 2440 O O . HIS A 1 302 ? -7.865 -7.126 44.416 1.00 86.25 302 HIS A O 1
ATOM 2446 N N . ILE A 1 303 ? -9.523 -7.794 45.776 1.00 87.50 303 ILE A N 1
ATOM 2447 C CA . ILE A 1 303 ? -8.898 -7.311 47.018 1.00 87.50 303 ILE A CA 1
ATOM 2448 C C . ILE A 1 303 ? -7.574 -8.039 47.268 1.00 87.50 303 ILE A C 1
ATOM 2450 O O . ILE A 1 303 ? -6.569 -7.404 47.574 1.00 87.50 303 ILE A O 1
ATOM 2454 N N . ALA A 1 304 ? -7.542 -9.368 47.118 1.00 87.44 304 ALA A N 1
ATOM 2455 C CA . ALA A 1 304 ? -6.314 -10.141 47.296 1.00 87.44 304 ALA A CA 1
ATOM 2456 C C . ALA A 1 304 ? -5.224 -9.708 46.302 1.00 87.44 304 ALA A C 1
ATOM 2458 O O . ALA A 1 304 ? -4.061 -9.557 46.670 1.00 87.44 304 ALA A O 1
ATOM 2459 N N . LEU A 1 305 ? -5.600 -9.466 45.049 1.00 85.06 305 LEU A N 1
ATOM 2460 C CA . LEU A 1 305 ? -4.699 -8.958 44.021 1.00 85.06 305 LEU A CA 1
ATOM 2461 C C . LEU A 1 305 ? -4.147 -7.568 44.343 1.00 85.06 305 LEU A C 1
ATOM 2463 O O . LEU A 1 305 ? -2.948 -7.341 44.184 1.00 85.06 305 LEU A O 1
ATOM 2467 N N . GLU A 1 306 ? -5.003 -6.668 44.821 1.00 84.62 306 GLU A N 1
ATOM 2468 C CA . GLU A 1 306 ? -4.632 -5.304 45.199 1.00 84.62 306 GLU A CA 1
ATOM 2469 C C . GLU A 1 306 ? -3.710 -5.280 46.426 1.00 84.62 306 GLU A C 1
ATOM 2471 O O . GLU A 1 306 ? -2.731 -4.542 46.448 1.00 84.62 306 GLU A O 1
ATOM 2476 N N . CYS A 1 307 ? -3.962 -6.127 47.429 1.00 84.62 307 CYS A N 1
ATOM 2477 C CA . CYS A 1 307 ? -3.140 -6.179 48.640 1.00 84.62 307 CYS A CA 1
ATOM 2478 C C . CYS A 1 307 ? -1.733 -6.759 48.424 1.00 84.62 307 CYS A C 1
ATOM 2480 O O . CYS A 1 307 ? -0.838 -6.456 49.213 1.00 84.62 307 CYS A O 1
ATOM 2482 N N . TYR A 1 308 ? -1.536 -7.617 47.416 1.00 80.19 308 TYR A N 1
ATOM 2483 C CA . TYR A 1 308 ? -0.290 -8.377 47.248 1.00 80.19 308 TYR A CA 1
ATOM 2484 C C . TYR A 1 308 ? 0.474 -8.103 45.940 1.00 80.19 308 TYR A C 1
ATOM 2486 O O . TYR A 1 308 ? 1.541 -8.686 45.756 1.00 80.19 308 TYR A O 1
ATOM 2494 N N . GLU A 1 309 ? -0.040 -7.254 45.040 1.00 75.56 309 GLU A N 1
ATOM 2495 C CA . GLU A 1 309 ? 0.590 -6.890 43.751 1.00 75.56 309 GLU A CA 1
ATOM 2496 C C . GLU A 1 309 ? 1.103 -8.107 42.940 1.00 75.56 309 GLU A C 1
ATOM 2498 O O . GLU A 1 309 ? 2.175 -8.090 42.327 1.00 75.56 309 GLU A O 1
ATOM 2503 N N . MET A 1 310 ? 0.356 -9.217 42.947 1.00 70.50 310 MET A N 1
ATOM 2504 C CA . MET A 1 310 ? 0.808 -10.480 42.352 1.00 70.50 310 MET A CA 1
ATOM 2505 C C . MET A 1 310 ? 0.448 -10.613 40.869 1.00 70.50 310 MET A C 1
ATOM 2507 O O . MET A 1 310 ? -0.711 -10.532 40.479 1.00 70.50 310 MET A O 1
ATOM 2511 N N . ILE A 1 311 ? 1.451 -10.926 40.045 1.00 68.38 311 ILE A N 1
ATOM 2512 C CA . ILE A 1 311 ? 1.297 -11.189 38.600 1.00 68.38 311 ILE A CA 1
ATOM 2513 C C . ILE A 1 311 ? 1.047 -12.684 38.321 1.00 68.38 311 ILE A C 1
ATOM 2515 O O . ILE A 1 311 ? 0.345 -13.041 37.375 1.00 68.38 311 ILE A O 1
ATOM 2519 N N . ASN A 1 312 ? 1.614 -13.563 39.157 1.00 73.44 312 ASN A N 1
ATOM 2520 C CA . ASN A 1 312 ? 1.480 -15.016 39.053 1.00 73.44 312 ASN A CA 1
ATOM 2521 C C . ASN A 1 312 ? 0.757 -15.555 40.283 1.00 73.44 312 ASN A C 1
ATOM 2523 O O . ASN A 1 312 ? 1.266 -15.435 41.397 1.00 73.44 312 ASN A O 1
ATOM 2527 N N . ILE A 1 313 ? -0.387 -16.200 40.075 1.00 74.75 313 ILE A N 1
ATOM 2528 C CA . ILE A 1 313 ? -1.245 -16.670 41.165 1.00 74.75 313 ILE A CA 1
ATOM 2529 C C . ILE A 1 313 ? -1.472 -18.167 41.013 1.00 74.75 313 ILE A C 1
ATOM 2531 O O . ILE A 1 313 ? -1.776 -18.664 39.925 1.00 74.75 313 ILE A O 1
ATOM 2535 N N . ARG A 1 314 ? -1.332 -18.885 42.127 1.00 77.75 314 ARG A N 1
ATOM 2536 C CA . ARG A 1 314 ? -1.786 -20.267 42.263 1.00 77.75 314 ARG A CA 1
ATOM 2537 C C . ARG A 1 314 ? -2.971 -20.282 43.208 1.00 77.75 314 ARG A C 1
ATOM 2539 O O . ARG A 1 314 ? -2.839 -19.862 44.353 1.00 77.75 314 ARG A O 1
ATOM 2546 N N . VAL A 1 315 ? -4.106 -20.745 42.706 1.00 79.75 315 VAL A N 1
ATOM 2547 C CA . VAL A 1 315 ? -5.336 -20.889 43.483 1.00 79.75 315 VAL A CA 1
ATOM 2548 C C . VAL A 1 315 ? -5.538 -22.371 43.753 1.00 79.75 315 VAL A C 1
ATOM 2550 O O . VAL A 1 315 ? -5.410 -23.191 42.841 1.00 79.75 315 VAL A O 1
ATOM 2553 N N . ILE A 1 316 ? -5.811 -22.691 45.013 1.00 81.94 316 ILE A N 1
ATOM 2554 C CA . ILE A 1 316 ? -6.098 -24.042 45.483 1.00 81.94 316 ILE A CA 1
ATOM 2555 C C . ILE A 1 316 ? -7.442 -23.965 46.198 1.00 81.94 316 ILE A C 1
ATOM 2557 O O . ILE A 1 316 ? -7.584 -23.218 47.164 1.00 81.94 316 ILE A O 1
ATOM 2561 N N . GLU A 1 317 ? -8.417 -24.714 45.700 1.00 82.94 317 GLU A N 1
ATOM 2562 C CA . GLU A 1 317 ? -9.697 -24.931 46.368 1.00 82.94 317 GLU A CA 1
ATOM 2563 C C . GLU A 1 317 ? -9.597 -26.242 47.153 1.00 82.94 317 GLU A C 1
ATOM 2565 O O . GLU A 1 317 ? -9.221 -27.279 46.598 1.00 82.94 317 GLU A O 1
ATOM 2570 N N . PHE A 1 318 ? -9.844 -26.168 48.459 1.00 80.88 318 PHE A N 1
ATOM 2571 C CA . PHE A 1 318 ? -9.780 -27.312 49.360 1.00 80.88 318 PHE A CA 1
ATOM 2572 C C . PHE A 1 318 ? -11.176 -27.916 49.509 1.00 80.88 318 PHE A C 1
ATOM 2574 O O . PHE A 1 318 ? -12.120 -27.183 49.788 1.00 80.88 318 PHE A O 1
ATOM 2581 N N . ILE A 1 319 ? -11.289 -29.229 49.311 1.00 79.56 319 ILE A N 1
ATOM 2582 C CA . ILE A 1 319 ? -12.546 -29.981 49.404 1.00 79.56 319 ILE A CA 1
ATOM 2583 C C . ILE A 1 319 ? -12.314 -31.117 50.400 1.00 79.56 319 ILE A C 1
ATOM 2585 O O . ILE A 1 319 ? -11.390 -31.911 50.201 1.00 79.56 319 ILE A O 1
ATOM 2589 N N . GLU A 1 320 ? -13.113 -31.180 51.467 1.00 77.88 320 GLU A N 1
ATOM 2590 C CA . GLU A 1 320 ? -13.034 -32.262 52.451 1.00 77.88 320 GLU A CA 1
ATOM 2591 C C . GLU A 1 320 ? -13.810 -33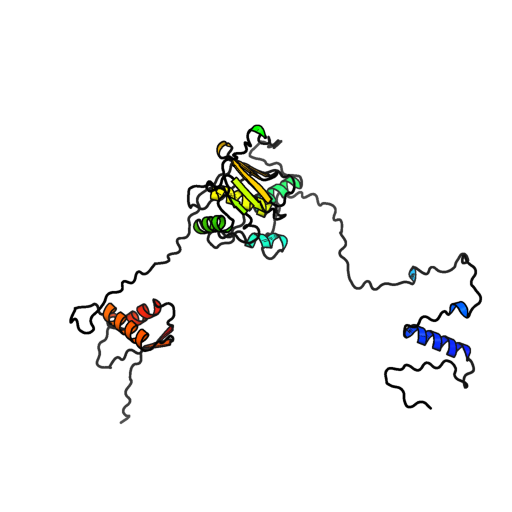.494 51.965 1.00 77.88 320 GLU A C 1
ATOM 2593 O O . GLU A 1 320 ? -14.817 -33.382 51.271 1.00 77.88 320 GLU A O 1
ATOM 2598 N N . ASP A 1 321 ? -13.375 -34.696 52.358 1.00 67.75 321 ASP A N 1
ATOM 2599 C CA . ASP A 1 321 ? -14.010 -35.958 51.936 1.00 67.75 321 ASP A CA 1
ATOM 2600 C C . ASP A 1 321 ? -15.470 -36.104 52.429 1.00 67.75 321 ASP A C 1
ATOM 2602 O O . ASP A 1 321 ? -16.208 -36.972 51.959 1.00 67.75 321 ASP A O 1
ATOM 2606 N N . SER A 1 322 ? -15.898 -35.269 53.384 1.00 65.56 322 SER A N 1
ATOM 2607 C CA . SER A 1 322 ? -17.284 -35.175 53.857 1.00 65.56 322 SER A CA 1
ATOM 2608 C C . SER A 1 322 ? -18.191 -34.316 52.974 1.00 65.56 322 SER A C 1
ATOM 2610 O O . SER A 1 322 ? -19.412 -34.362 53.147 1.00 65.56 322 SER A O 1
ATOM 2612 N N . ASP A 1 323 ? -17.624 -33.540 52.050 1.00 70.06 323 ASP A N 1
ATOM 2613 C CA . ASP A 1 323 ? -18.361 -32.558 51.268 1.00 70.06 323 ASP A CA 1
ATOM 2614 C C . ASP A 1 323 ? -18.932 -33.196 49.995 1.00 70.06 323 ASP A C 1
ATOM 2616 O O . ASP A 1 323 ? -18.216 -33.681 49.118 1.00 70.06 323 ASP A O 1
ATOM 2620 N N . ILE A 1 324 ? -20.259 -33.170 49.859 1.00 67.12 324 ILE A N 1
ATOM 2621 C CA . ILE A 1 324 ? -20.934 -33.545 48.612 1.00 67.12 324 ILE A CA 1
ATOM 2622 C C . ILE A 1 324 ? -20.989 -32.290 47.734 1.00 67.12 324 ILE A C 1
ATOM 2624 O O . ILE A 1 324 ? -21.955 -31.534 47.798 1.00 67.12 324 ILE A O 1
ATOM 2628 N N . VAL A 1 325 ? -19.939 -32.050 46.947 1.00 65.88 325 VAL A N 1
ATOM 2629 C CA . VAL A 1 325 ? -19.819 -30.860 46.084 1.00 65.88 325 VAL A CA 1
ATOM 2630 C C . VAL A 1 325 ? -20.224 -31.203 44.648 1.00 65.88 325 VAL A C 1
ATOM 2632 O O . VAL A 1 325 ? -19.651 -32.110 44.037 1.00 65.88 325 VAL A O 1
ATOM 2635 N N . LEU A 1 326 ? -21.207 -30.493 44.085 1.00 68.88 326 LEU A N 1
ATOM 2636 C CA . LEU A 1 326 ? -21.526 -30.568 42.654 1.00 68.88 326 LEU A CA 1
ATOM 2637 C C . LEU A 1 326 ? -20.602 -29.633 41.857 1.00 68.88 326 LEU A C 1
ATOM 2639 O O . LEU A 1 326 ? -20.070 -28.668 42.394 1.00 68.88 326 LEU A O 1
ATOM 2643 N N . LEU A 1 327 ? -20.418 -29.886 40.553 1.00 63.03 327 LEU A N 1
ATOM 2644 C CA . LEU A 1 327 ? -19.561 -29.037 39.702 1.00 63.03 327 LEU A CA 1
ATOM 2645 C C . LEU A 1 327 ? -19.980 -27.554 39.707 1.00 63.03 327 LEU A C 1
ATOM 2647 O O . LEU A 1 327 ? -19.128 -26.686 39.529 1.00 63.03 327 LEU A O 1
ATOM 2651 N N . ASP A 1 328 ? -21.270 -27.289 39.910 1.00 65.00 328 ASP A N 1
ATOM 2652 C CA . ASP A 1 328 ? -21.851 -25.944 39.934 1.00 65.00 328 ASP A CA 1
ATOM 2653 C C . ASP A 1 328 ? -21.572 -25.193 41.250 1.00 65.00 328 ASP A C 1
ATOM 2655 O O . ASP A 1 328 ? -21.687 -23.968 41.287 1.00 65.00 328 ASP A O 1
ATOM 2659 N N . ASP A 1 329 ? -21.163 -25.907 42.305 1.00 70.06 329 ASP A N 1
ATOM 2660 C CA . ASP A 1 329 ? -20.854 -25.342 43.624 1.00 70.06 329 ASP A CA 1
ATOM 2661 C C . ASP A 1 329 ? -19.371 -24.946 43.768 1.00 70.06 329 ASP A C 1
ATOM 2663 O O . ASP A 1 329 ? -18.981 -24.354 44.773 1.00 70.06 329 ASP A O 1
ATOM 2667 N N . LEU A 1 330 ? -18.534 -25.258 42.770 1.00 77.06 330 LEU A N 1
ATOM 2668 C CA . LEU A 1 330 ? -17.100 -24.963 42.788 1.00 77.06 330 LEU A CA 1
ATOM 2669 C C . LEU A 1 330 ? -16.813 -23.483 42.512 1.00 77.06 330 LEU A C 1
ATOM 2671 O O . LEU A 1 330 ? -17.318 -22.886 41.556 1.00 77.06 330 LEU A O 1
ATOM 2675 N N . PHE A 1 331 ? -15.887 -22.909 43.278 1.00 81.56 331 PHE A N 1
ATOM 2676 C CA . PHE A 1 331 ? -15.427 -21.532 43.092 1.00 81.56 331 PHE A CA 1
ATOM 2677 C C . PHE A 1 331 ? -14.377 -21.395 41.989 1.00 81.56 331 PHE A C 1
ATOM 2679 O O . PHE A 1 331 ? -14.286 -20.349 41.342 1.00 81.56 331 PHE A O 1
ATOM 2686 N N . THR A 1 332 ? -13.606 -22.456 41.740 1.00 81.62 332 THR A N 1
ATOM 2687 C CA . THR A 1 332 ? -12.561 -22.533 40.706 1.00 81.62 332 THR A CA 1
ATOM 2688 C C . THR A 1 332 ? -12.965 -21.934 39.343 1.00 81.62 332 THR A C 1
ATOM 2690 O O . THR A 1 332 ? -12.216 -21.092 38.836 1.00 81.62 332 THR A O 1
ATOM 2693 N N . PRO A 1 333 ? -14.112 -22.286 38.720 1.00 81.81 333 PRO A N 1
ATOM 2694 C CA . PRO A 1 333 ? -14.505 -21.720 37.425 1.00 81.81 333 PRO A CA 1
ATOM 2695 C C . PRO A 1 333 ? -14.774 -20.210 37.480 1.00 81.81 333 PRO A C 1
ATOM 2697 O O . PRO A 1 333 ? -14.401 -19.493 36.552 1.00 81.81 333 PRO A O 1
ATOM 2700 N N . ILE A 1 334 ? -15.358 -19.712 38.575 1.00 83.25 334 ILE A N 1
ATOM 2701 C CA . ILE A 1 334 ? -15.627 -18.281 38.773 1.00 83.25 334 ILE A CA 1
ATOM 2702 C C . ILE A 1 334 ? -14.312 -17.516 38.931 1.00 83.25 334 ILE A C 1
ATOM 2704 O O . ILE A 1 334 ? -14.111 -16.482 38.296 1.00 83.25 334 ILE A O 1
ATOM 2708 N N . VAL A 1 335 ? -13.388 -18.041 39.740 1.00 85.06 335 VAL A N 1
ATOM 2709 C CA . VAL A 1 335 ? -12.061 -17.443 39.928 1.00 85.06 335 VAL A CA 1
ATOM 2710 C C . VAL A 1 335 ? -11.299 -17.401 38.603 1.00 85.06 335 VAL A C 1
ATOM 2712 O O . VAL A 1 335 ? -10.687 -16.387 38.277 1.00 85.06 335 VAL A O 1
ATOM 2715 N N . GLN A 1 336 ? -11.380 -18.462 37.798 1.00 82.25 336 GLN A N 1
ATOM 2716 C CA . GLN A 1 336 ? -10.727 -18.505 36.493 1.00 82.25 336 GLN A CA 1
ATOM 2717 C C . GLN A 1 336 ? -11.321 -17.497 35.501 1.00 82.25 336 GLN A C 1
ATOM 2719 O O . GLN A 1 336 ? -10.577 -16.867 34.752 1.00 82.25 336 GLN A O 1
ATOM 2724 N N . GLU A 1 337 ? -12.642 -17.306 35.502 1.00 82.44 337 GLU A N 1
ATOM 2725 C CA . GLU A 1 337 ? -13.298 -16.271 34.695 1.00 82.44 337 GLU A CA 1
ATOM 2726 C C . GLU A 1 337 ? -12.796 -14.867 35.071 1.00 82.44 337 GLU A C 1
ATOM 2728 O O . GLU A 1 337 ? -12.439 -14.085 34.190 1.00 82.44 337 GLU A O 1
ATOM 2733 N N . VAL A 1 338 ? -12.700 -14.568 36.371 1.00 82.12 338 VAL A N 1
ATOM 2734 C CA . VAL A 1 338 ? -12.204 -13.276 36.879 1.00 82.12 338 VAL A CA 1
ATOM 2735 C C . VAL A 1 338 ? -10.747 -13.046 36.477 1.00 82.12 338 VAL A C 1
ATOM 2737 O O . VAL A 1 338 ? -10.415 -11.984 35.956 1.00 82.12 338 VAL A O 1
ATOM 2740 N N . LEU A 1 339 ? -9.879 -14.046 36.653 1.00 82.25 339 LEU A N 1
ATOM 2741 C CA . LEU A 1 339 ? -8.455 -13.934 36.320 1.00 82.25 339 LEU A CA 1
ATOM 2742 C C . LEU A 1 339 ? -8.215 -13.773 34.812 1.00 82.25 339 LEU A C 1
ATOM 2744 O O . LEU A 1 339 ? -7.340 -13.006 34.421 1.00 82.25 339 LEU A O 1
ATOM 2748 N N . ASN A 1 340 ? -9.016 -14.424 33.964 1.00 77.50 340 ASN A N 1
ATOM 2749 C CA . ASN A 1 340 ? -8.919 -14.289 32.506 1.00 77.50 340 ASN A CA 1
ATOM 2750 C C . ASN A 1 340 ? -9.319 -12.898 31.989 1.00 77.50 340 ASN A C 1
ATOM 2752 O O . ASN A 1 340 ? -8.862 -12.495 30.919 1.00 77.50 340 ASN A O 1
ATOM 2756 N N . ASN A 1 341 ? -10.165 -12.171 32.723 1.00 76.62 341 ASN A N 1
ATOM 2757 C CA . ASN A 1 341 ? -10.572 -10.814 32.354 1.00 76.62 341 ASN A CA 1
ATOM 2758 C C . ASN A 1 341 ? -9.507 -9.759 32.710 1.00 76.62 341 ASN A C 1
ATOM 2760 O O . ASN A 1 341 ? -9.584 -8.628 32.231 1.00 76.62 341 ASN A O 1
ATOM 2764 N N . LEU A 1 342 ? -8.487 -10.116 33.501 1.00 76.38 342 LEU A N 1
ATOM 2765 C CA . LEU A 1 342 ? -7.432 -9.198 33.929 1.00 76.38 342 LEU A CA 1
ATOM 2766 C C . LEU A 1 342 ? -6.224 -9.249 32.970 1.00 76.38 342 LEU A C 1
ATOM 2768 O O . LEU A 1 342 ? -5.559 -10.279 32.858 1.00 76.38 342 LEU A O 1
ATOM 2772 N N . PRO A 1 343 ? -5.856 -8.134 32.308 1.00 64.19 343 PRO A N 1
ATOM 2773 C CA . PRO A 1 343 ? -4.928 -8.136 31.169 1.00 64.19 343 PRO A CA 1
ATOM 2774 C C . PRO A 1 343 ? -3.462 -8.483 31.496 1.00 64.19 343 PRO A C 1
ATOM 2776 O O . PRO A 1 343 ? -2.670 -8.684 30.574 1.00 64.19 343 PRO A O 1
ATOM 2779 N N . LEU A 1 344 ? -3.072 -8.539 32.775 1.00 60.50 344 LEU A N 1
ATOM 2780 C CA . LEU A 1 344 ? -1.678 -8.725 33.212 1.00 60.50 344 LEU A CA 1
ATOM 2781 C C . LEU A 1 344 ? -1.457 -9.941 34.125 1.00 60.50 344 LEU A C 1
ATOM 2783 O O . LEU A 1 344 ? -0.314 -10.207 34.488 1.00 60.50 344 LEU A O 1
ATOM 2787 N N . VAL A 1 345 ? -2.500 -10.693 34.484 1.00 60.03 345 VAL A N 1
ATOM 2788 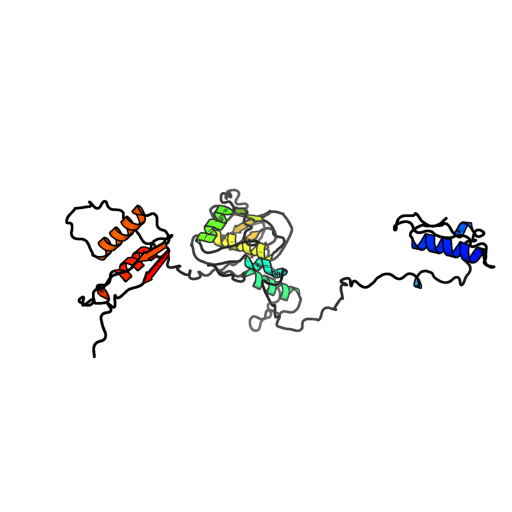C CA . VAL A 1 345 ? -2.404 -11.781 35.470 1.00 60.03 345 VAL A CA 1
ATOM 2789 C C . VAL A 1 345 ? -2.307 -13.137 34.768 1.00 60.03 345 VAL A C 1
ATOM 2791 O O . VAL A 1 345 ? -3.100 -13.448 33.885 1.00 60.03 345 VAL A O 1
ATOM 2794 N N . ARG A 1 346 ? -1.329 -13.968 35.153 1.00 52.62 346 ARG A N 1
ATOM 2795 C CA . ARG A 1 346 ? -1.192 -15.358 34.679 1.00 52.62 346 ARG A CA 1
ATOM 2796 C C . ARG A 1 346 ? -1.526 -16.320 35.820 1.00 52.62 346 ARG A C 1
ATOM 2798 O O . ARG A 1 346 ? -0.841 -16.327 36.845 1.00 52.62 346 ARG A O 1
ATOM 2805 N N . SER A 1 347 ? -2.559 -17.144 35.653 1.00 51.03 347 SER A N 1
ATOM 2806 C CA . SER A 1 347 ? -3.016 -18.103 36.668 1.00 51.03 347 SER A CA 1
ATOM 2807 C C . SER A 1 347 ? -2.738 -19.554 36.268 1.00 51.03 347 SER A C 1
ATOM 2809 O O . SER A 1 347 ? -2.901 -19.941 35.114 1.00 51.03 347 SER A O 1
ATOM 2811 N N . ASN A 1 348 ? -2.332 -20.371 37.244 1.00 45.47 348 ASN A N 1
ATOM 2812 C CA . ASN A 1 348 ? -2.324 -21.833 37.148 1.00 45.47 348 ASN A CA 1
ATOM 2813 C C . ASN A 1 348 ? -3.168 -22.367 38.312 1.00 45.47 348 ASN A C 1
ATOM 2815 O O . ASN A 1 348 ? -2.786 -22.175 39.469 1.00 45.47 348 ASN A O 1
ATOM 2819 N N . LEU A 1 349 ? -4.305 -23.008 38.024 1.00 51.91 349 LEU A N 1
ATOM 2820 C CA . LEU A 1 349 ? -5.175 -23.603 39.047 1.00 51.91 349 LEU A CA 1
ATOM 2821 C C . LEU A 1 349 ? -4.955 -25.111 39.136 1.00 51.91 349 LEU A C 1
ATOM 2823 O O . LEU A 1 349 ? -4.856 -25.796 38.118 1.00 51.91 349 LEU A O 1
ATOM 2827 N N . THR A 1 350 ? -4.891 -25.620 40.364 1.00 43.50 350 THR A N 1
ATOM 2828 C CA . THR A 1 350 ? -4.765 -27.052 40.656 1.00 43.50 350 THR A CA 1
ATOM 2829 C C . THR A 1 350 ? -5.670 -27.412 41.826 1.00 43.50 350 THR A C 1
ATOM 2831 O O . THR A 1 350 ? -5.514 -26.846 42.907 1.00 43.50 350 THR A O 1
ATOM 2834 N N . ASN A 1 351 ? -6.563 -28.382 41.627 1.00 39.12 351 ASN A N 1
ATOM 2835 C CA . ASN A 1 351 ? -7.399 -28.940 42.690 1.00 39.12 351 ASN A CA 1
ATOM 2836 C C . ASN A 1 351 ? -6.576 -29.973 43.468 1.00 39.12 351 ASN A C 1
ATOM 2838 O O . ASN A 1 351 ? -6.005 -30.881 42.860 1.00 39.12 351 ASN A O 1
ATOM 2842 N N . SER A 1 352 ? -6.502 -29.853 44.793 1.00 34.66 352 SER A N 1
ATOM 2843 C CA . SER A 1 352 ? -5.802 -30.825 45.639 1.00 34.66 352 SER A CA 1
ATOM 2844 C C . SER A 1 352 ? -6.775 -31.484 46.612 1.00 34.66 352 SER A C 1
ATOM 2846 O O . SER A 1 352 ? -7.298 -30.816 47.497 1.00 34.66 352 SER A O 1
ATOM 2848 N N . LEU A 1 353 ? -6.972 -32.795 46.458 1.00 35.28 353 LEU A N 1
ATOM 2849 C CA . LEU A 1 353 ? -7.664 -33.658 47.419 1.00 35.28 353 LEU A CA 1
ATOM 2850 C C . LEU A 1 353 ? -6.640 -34.196 48.428 1.00 35.28 353 LEU A C 1
ATOM 2852 O O . LEU A 1 353 ? -5.582 -34.693 48.029 1.00 35.28 353 LEU A O 1
ATOM 2856 N N . THR A 1 354 ? -6.927 -34.117 49.726 1.00 34.91 354 THR A N 1
ATOM 2857 C CA . THR A 1 354 ? -6.069 -34.705 50.765 1.00 34.91 354 THR A CA 1
ATOM 2858 C C . THR A 1 354 ? -6.405 -36.173 50.992 1.00 34.91 354 THR A C 1
ATOM 2860 O O . THR A 1 354 ? -7.335 -36.485 51.720 1.00 34.91 354 THR A O 1
ATOM 2863 N N . GLN A 1 355 ? -5.595 -37.091 50.457 1.00 33.50 355 GLN A N 1
ATOM 2864 C CA . GLN A 1 355 ? -5.554 -38.459 50.982 1.00 33.50 355 GLN A CA 1
ATOM 2865 C C . GLN A 1 355 ? -4.773 -38.465 52.302 1.00 33.50 355 GLN A C 1
ATOM 2867 O O . GLN A 1 355 ? -3.540 -38.447 52.310 1.00 33.50 355 GLN A O 1
ATOM 2872 N N . ASN A 1 356 ? -5.483 -38.487 53.430 1.00 31.48 356 ASN A N 1
ATOM 2873 C CA . ASN A 1 356 ? -4.865 -38.718 54.733 1.00 31.48 356 ASN A CA 1
ATOM 2874 C C . ASN A 1 356 ? -4.535 -40.210 54.908 1.00 31.48 356 ASN A C 1
ATOM 2876 O O . ASN A 1 356 ? -5.406 -41.051 55.116 1.00 31.48 356 ASN A O 1
ATOM 2880 N N . ASN A 1 357 ? -3.240 -40.522 54.843 1.00 38.44 357 ASN A N 1
ATOM 2881 C CA . ASN A 1 357 ? -2.650 -41.805 55.224 1.00 38.44 357 ASN A CA 1
ATOM 2882 C C . ASN A 1 357 ? -2.922 -42.132 56.701 1.00 38.44 357 ASN A C 1
ATOM 2884 O O . ASN A 1 357 ? -2.520 -41.338 57.542 1.00 38.44 357 ASN A O 1
ATOM 2888 N N . THR A 1 358 ? -3.465 -43.319 57.016 1.00 27.67 358 THR A N 1
ATOM 2889 C CA . THR A 1 358 ? -3.118 -44.180 58.183 1.00 27.67 358 THR A CA 1
ATOM 2890 C C . THR A 1 358 ? -3.726 -45.599 57.999 1.00 27.67 358 THR A C 1
ATOM 2892 O O . THR A 1 358 ? -4.557 -45.782 57.114 1.00 27.67 358 THR A O 1
ATOM 2895 N N . PRO A 1 359 ? -3.328 -46.632 58.774 1.00 38.16 359 PRO A N 1
ATOM 2896 C CA . PRO A 1 359 ? -2.168 -47.495 58.569 1.00 38.16 359 PRO A CA 1
ATOM 2897 C C . PRO A 1 359 ? -2.557 -48.941 58.183 1.00 38.16 359 PRO A C 1
ATOM 2899 O O . PRO A 1 359 ? -3.640 -49.436 58.483 1.00 38.16 359 PRO A O 1
ATOM 2902 N N . THR A 1 360 ? -1.627 -49.665 57.564 1.00 37.31 360 THR A N 1
ATOM 2903 C CA . THR A 1 360 ? -1.761 -51.100 57.285 1.00 37.31 360 THR A CA 1
ATOM 2904 C C . THR A 1 360 ? -1.790 -51.923 58.578 1.00 37.31 360 THR A C 1
ATOM 2906 O O . THR A 1 360 ? -0.756 -52.096 59.222 1.00 37.31 360 THR A O 1
ATOM 2909 N N . HIS A 1 361 ? -2.951 -52.485 58.906 1.00 34.94 361 HIS A N 1
ATOM 2910 C CA . HIS A 1 361 ? -3.089 -53.690 59.723 1.00 34.94 361 HIS A CA 1
ATOM 2911 C C . HIS A 1 361 ? -4.166 -54.584 59.104 1.00 34.94 361 HIS A C 1
ATOM 2913 O O . HIS A 1 361 ? -5.350 -54.297 59.241 1.00 34.94 361 HIS A O 1
ATOM 2919 N N . THR A 1 362 ? -3.733 -55.621 58.387 1.00 34.25 362 THR A N 1
ATOM 2920 C CA . THR A 1 362 ? -3.865 -57.051 58.744 1.00 34.25 362 THR A CA 1
ATOM 2921 C C . THR A 1 362 ? -3.119 -57.879 57.716 1.00 34.25 362 THR A C 1
ATOM 2923 O O . THR A 1 362 ? -3.312 -57.594 56.513 1.00 34.25 362 THR A O 1
#